Protein AF-0000000072496454 (afdb_homodimer)

Sequence (310 aa):
MSNRCLNRFVISNLFLMLYRSGGICQLKSSKMSMDSLSLDYRIGYVTVSDTNAAKDLARKIVKTKLAACVNIVPTVTSIYVWQNELEESDEALMIIKTHRDRIDQLIEFIKANHSYTVPEIIFTTIQNGNPDYLKWISDSVKTISNDDNDDQNKNMSNRCLNRFVISNLFLMLYRSGGICQLKSSKMSMDSLSLDYRIGYVTVSDTNAAKDLARKIVKTKLAACVNIVPTVTSIYVWQNELEESDEALMIIKTHRDRIDQLIEFIKANHSYTVPEIIFTTIQNGNPDYLKWISDSVKTISNDDNDDQNKN

Organism: Sarcoptes scabiei (NCBI:txid52283)

Structure (mmCIF, N/CA/C/O backbone):
data_AF-0000000072496454-model_v1
#
loop_
_entity.id
_entity.type
_entity.pdbx_description
1 polymer 'Protein CutA -like protein'
#
loop_
_atom_site.group_PDB
_atom_site.id
_atom_site.type_symbol
_atom_site.label_atom_id
_atom_site.label_alt_id
_atom_site.label_comp_id
_atom_site.label_asym_id
_atom_site.label_entity_id
_atom_site.label_seq_id
_atom_site.pdbx_PDB_ins_code
_atom_site.Cartn_x
_atom_site.Cartn_y
_atom_site.Cartn_z
_atom_site.occupancy
_atom_site.B_iso_or_equiv
_atom_site.auth_seq_id
_atom_site.auth_comp_id
_atom_site.auth_asym_id
_atom_site.auth_atom_id
_atom_site.pdbx_PDB_model_num
ATOM 1 N N . MET A 1 1 ? -30 -10.656 94.625 1 23.44 1 MET A N 1
ATOM 2 C CA . MET A 1 1 ? -30.984 -11.016 93.562 1 23.44 1 MET A CA 1
ATOM 3 C C . MET A 1 1 ? -30.703 -10.273 92.25 1 23.44 1 MET A C 1
ATOM 5 O O . MET A 1 1 ? -29.984 -9.266 92.25 1 23.44 1 MET A O 1
ATOM 9 N N . SER A 1 2 ? -31.594 -10.617 91.25 1 21.78 2 SER A N 1
ATOM 10 C CA . SER A 1 2 ? -31.797 -10.812 89.875 1 21.78 2 SER A CA 1
ATOM 11 C C . SER A 1 2 ? -31.781 -9.484 89.125 1 21.78 2 SER A C 1
ATOM 13 O O . SER A 1 2 ? -31.906 -8.414 89.688 1 21.78 2 SER A O 1
ATOM 15 N N . ASN A 1 3 ? -32.094 -9.57 87.812 1 22.39 3 ASN A N 1
ATOM 16 C CA . ASN A 1 3 ? -31.891 -9.5 86.312 1 22.39 3 ASN A CA 1
ATOM 17 C C . ASN A 1 3 ? -32.75 -8.414 85.688 1 22.39 3 ASN A C 1
ATOM 19 O O . ASN A 1 3 ? -33.031 -8.461 84.5 1 22.39 3 ASN A O 1
ATOM 23 N N . ARG A 1 4 ? -33.656 -7.707 86.438 1 20.31 4 ARG A N 1
ATOM 24 C CA . ARG A 1 4 ? -34.781 -7.355 85.562 1 20.31 4 ARG A CA 1
ATOM 25 C C . ARG A 1 4 ? -34.312 -6.605 84.375 1 20.31 4 ARG A C 1
ATOM 27 O O . ARG A 1 4 ? -34.656 -6.965 83.25 1 20.31 4 ARG A O 1
ATOM 34 N N . CYS A 1 5 ? -34.5 -5.277 84.312 1 21.94 5 CYS A N 1
ATOM 35 C CA . CYS A 1 5 ? -35.438 -4.648 83.375 1 21.94 5 CYS A CA 1
ATOM 36 C C . CYS A 1 5 ? -34.781 -4.379 82.062 1 21.94 5 CYS A C 1
ATOM 38 O O . CYS A 1 5 ? -33.562 -4.387 81.938 1 21.94 5 CYS A O 1
ATOM 40 N N . LEU A 1 6 ? -35.344 -3.283 81.125 1 25.86 6 LEU A N 1
ATOM 41 C CA . LEU A 1 6 ? -36 -2.863 79.938 1 25.86 6 LEU A CA 1
ATOM 42 C C . LEU A 1 6 ? -35 -2.412 78.875 1 25.86 6 LEU A C 1
ATOM 44 O O . LEU A 1 6 ? -34.062 -1.66 79.188 1 25.86 6 LEU A O 1
ATOM 48 N N . ASN A 1 7 ? -34.938 -3.186 77.75 1 22.3 7 ASN A N 1
ATOM 49 C CA . ASN A 1 7 ? -34.406 -3.438 76.438 1 22.3 7 ASN A CA 1
ATOM 50 C C . ASN A 1 7 ? -34.562 -2.227 75.5 1 22.3 7 ASN A C 1
ATOM 52 O O . ASN A 1 7 ? -35.656 -1.989 75 1 22.3 7 ASN A O 1
ATOM 56 N N . ARG A 1 8 ? -34.219 -0.955 76 1 25.75 8 ARG A N 1
ATOM 57 C CA . ARG A 1 8 ? -34.375 0.245 75.188 1 25.75 8 ARG A CA 1
ATOM 58 C C . ARG A 1 8 ? -33.719 0.078 73.812 1 25.75 8 ARG A C 1
ATOM 60 O O . ARG A 1 8 ? -32.5 0.198 73.688 1 25.75 8 ARG A O 1
ATOM 67 N N . PHE A 1 9 ? -34.125 -1.09 72.938 1 25.78 9 PHE A N 1
ATOM 68 C CA . PHE A 1 9 ? -33.438 -1.496 71.75 1 25.78 9 PHE A CA 1
ATOM 69 C C . PHE A 1 9 ? -33.625 -0.451 70.688 1 25.78 9 PHE A C 1
ATOM 71 O O . PHE A 1 9 ? -33.062 -0.6 69.562 1 25.78 9 PHE A O 1
ATOM 78 N N . VAL A 1 10 ? -34.531 0.571 70.75 1 25.88 10 VAL A N 1
ATOM 79 C CA . VAL A 1 10 ? -35.219 0.721 69.5 1 25.88 10 VAL A CA 1
ATOM 80 C C . VAL A 1 10 ? -34.219 1.12 68.375 1 25.88 10 VAL A C 1
ATOM 82 O O . VAL A 1 10 ? -34.156 0.482 67.375 1 25.88 10 VAL A O 1
ATOM 85 N N . ILE A 1 11 ? -34.125 2.447 68 1 28.62 11 ILE A N 1
ATOM 86 C CA . ILE A 1 11 ? -34.531 3.043 66.688 1 28.62 11 ILE A CA 1
ATOM 87 C C . ILE A 1 11 ? -33.312 3.211 65.812 1 28.62 11 ILE A C 1
ATOM 89 O O . ILE A 1 11 ? -32.438 4.027 66.125 1 28.62 11 ILE A O 1
ATOM 93 N N . SER A 1 12 ? -32.5 2.029 65.562 1 24.42 12 SER A N 1
ATOM 94 C CA . SER A 1 12 ? -31.25 2.104 64.812 1 24.42 12 SER A CA 1
ATOM 95 C C . SER A 1 12 ? -31.375 2.896 63.562 1 24.42 12 SER A C 1
ATOM 97 O O . SER A 1 12 ? -32.5 3.209 63.125 1 24.42 12 SER A O 1
ATOM 99 N N . ASN A 1 13 ? -30.812 2.393 62.469 1 27.45 13 ASN A N 1
ATOM 100 C CA . ASN A 1 13 ? -29.75 2.691 61.5 1 27.45 13 ASN A CA 1
ATOM 101 C C . ASN A 1 13 ? -30.312 3.143 60.156 1 27.45 13 ASN A C 1
ATOM 103 O O . ASN A 1 13 ? -29.797 2.76 59.125 1 27.45 13 ASN A O 1
ATOM 107 N N . LEU A 1 14 ? -31.703 3.434 60.031 1 31.08 14 LEU A N 1
ATOM 108 C CA . LEU A 1 14 ? -32.094 3.256 58.625 1 31.08 14 LEU A CA 1
ATOM 109 C C . LEU A 1 14 ? -31.406 4.289 57.719 1 31.08 14 LEU A C 1
ATOM 111 O O . LEU A 1 14 ? -31.062 3.998 56.594 1 31.08 14 LEU A O 1
ATOM 115 N N . PHE A 1 15 ? -31.172 5.48 58.312 1 25.06 15 PHE A N 1
ATOM 116 C CA . PHE A 1 15 ? -31.406 6.52 57.312 1 25.06 15 PHE A CA 1
ATOM 117 C C . PHE A 1 15 ? -30.422 6.418 56.188 1 25.06 15 PHE A C 1
ATOM 119 O O . PHE A 1 15 ? -30.781 6.574 55 1 25.06 15 PHE A O 1
ATOM 126 N N . LEU A 1 16 ? -29.141 6.395 56.469 1 27.5 16 LEU A N 1
ATOM 127 C CA . LEU A 1 16 ? -28.391 7.379 55.688 1 27.5 16 LEU A CA 1
ATOM 128 C C . LEU A 1 16 ? -28.109 6.875 54.281 1 27.5 16 LEU A C 1
ATOM 1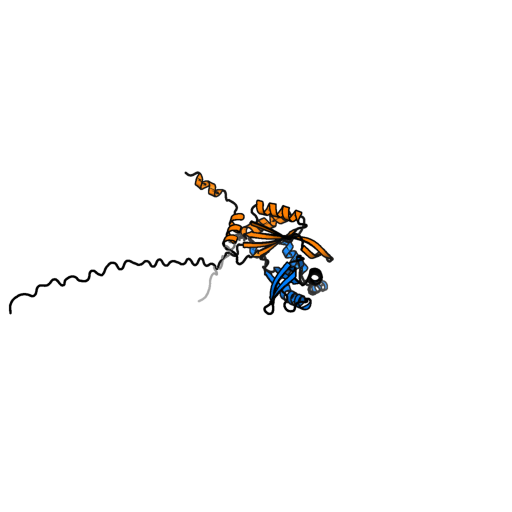30 O O . LEU A 1 16 ? -27.281 7.434 53.562 1 27.5 16 LEU A O 1
ATOM 134 N N . MET A 1 17 ? -28.734 5.727 53.875 1 24.8 17 MET A N 1
ATOM 135 C CA . MET A 1 17 ? -27.938 5.168 52.781 1 24.8 17 MET A CA 1
ATOM 136 C C . MET A 1 17 ? -28.062 6.02 51.5 1 24.8 17 MET A C 1
ATOM 138 O O . MET A 1 17 ? -27.453 5.703 50.5 1 24.8 17 MET A O 1
ATOM 142 N N . LEU A 1 18 ? -29.141 6.781 51.438 1 30.11 18 LEU A N 1
ATOM 143 C CA . LEU A 1 18 ? -29.422 6.938 50 1 30.11 18 LEU A CA 1
ATOM 144 C C . LEU A 1 18 ? -28.359 7.789 49.312 1 30.11 18 LEU A C 1
ATOM 146 O O . LEU A 1 18 ? -28.641 8.453 48.312 1 30.11 18 LEU A O 1
ATOM 150 N N . TYR A 1 19 ? -27.281 8.125 49.938 1 27.22 19 TYR A N 1
ATOM 151 C CA . TYR A 1 19 ? -26.562 9.094 49.125 1 27.22 19 TYR A CA 1
ATOM 152 C C . TYR A 1 19 ? -26.453 8.602 47.688 1 27.22 19 TYR A C 1
ATOM 154 O O . TYR A 1 19 ? -25.953 7.504 47.438 1 27.22 19 TYR A O 1
ATOM 162 N N . ARG A 1 20 ? -27.5 9 46.812 1 29.44 20 ARG A N 1
ATOM 163 C CA . ARG A 1 20 ? -27.578 9.047 45.344 1 29.44 20 ARG A CA 1
ATOM 164 C C . ARG A 1 20 ? -26.234 9.398 44.75 1 29.44 20 ARG A C 1
ATOM 166 O O . ARG A 1 20 ? -25.719 10.508 44.938 1 29.44 20 ARG A O 1
ATOM 173 N N . SER A 1 21 ? -25.25 8.453 44.844 1 32.06 21 SER A N 1
ATOM 174 C CA . SER A 1 21 ? -24.047 8.445 44 1 32.06 21 SER A CA 1
ATOM 175 C C . SER A 1 21 ? -24.328 8.953 42.594 1 32.06 21 SER A C 1
ATOM 177 O O . SER A 1 21 ? -25.125 8.352 41.875 1 32.06 21 SER A O 1
ATOM 179 N N . GLY A 1 22 ? -24.734 10.297 42.5 1 33.19 22 GLY A N 1
ATOM 180 C CA . GLY A 1 22 ? -24.688 10.883 41.156 1 33.19 22 GLY A CA 1
ATOM 181 C C . GLY A 1 22 ? -23.531 10.375 40.344 1 33.19 22 GLY A C 1
ATOM 182 O O . GLY A 1 22 ? -22.359 10.602 40.656 1 33.19 22 GLY A O 1
ATOM 183 N N . GLY A 1 23 ? -23.578 9.102 39.969 1 32.03 23 GLY A N 1
ATOM 184 C CA . GLY A 1 23 ? -22.688 8.594 38.938 1 32.03 23 GLY A CA 1
ATOM 185 C C . GLY A 1 23 ? -22.438 9.586 37.844 1 32.03 23 GLY A C 1
ATOM 186 O O . GLY A 1 23 ? -23.359 9.953 37.094 1 32.03 23 GLY A O 1
ATOM 187 N N . ILE A 1 24 ? -21.766 10.727 38.188 1 33.47 24 ILE A N 1
ATOM 18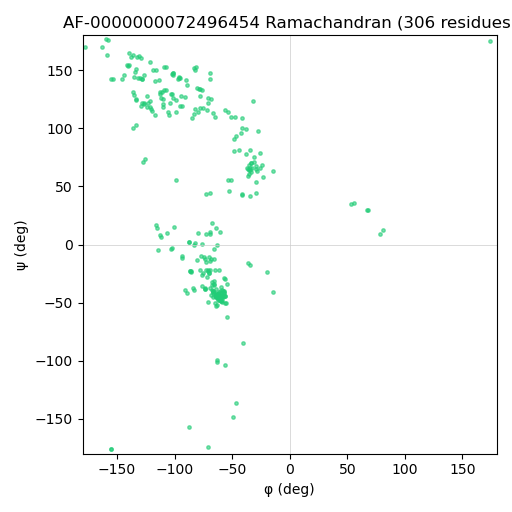8 C CA . ILE A 1 24 ? -21.219 11.414 37.031 1 33.47 24 ILE A CA 1
ATOM 189 C C . ILE A 1 24 ? -20.781 10.383 35.969 1 33.47 24 ILE A C 1
ATOM 191 O O . ILE A 1 24 ? -19.922 9.539 36.25 1 33.47 24 ILE A O 1
ATOM 195 N N . CYS A 1 25 ? -21.781 9.945 35.219 1 30.41 25 CYS A N 1
ATOM 196 C CA . CYS A 1 25 ? -21.406 9.305 33.969 1 30.41 25 CYS A CA 1
ATOM 197 C C . CYS A 1 25 ? -20.203 10 33.344 1 30.41 25 CYS A C 1
ATOM 199 O O . CYS A 1 25 ? -20.281 11.172 32.938 1 30.41 25 CYS A O 1
ATOM 201 N N . GLN A 1 26 ? -19.047 9.945 33.969 1 31.75 26 GLN A N 1
ATOM 202 C CA . GLN A 1 26 ? -17.891 10.258 33.125 1 31.75 26 GLN A CA 1
ATOM 203 C C . GLN A 1 26 ? -18.125 9.844 31.688 1 31.75 26 GLN A C 1
ATOM 205 O O . GLN A 1 26 ? -18.25 8.648 31.391 1 31.75 26 GLN A O 1
ATOM 210 N N . LEU A 1 27 ? -18.969 10.547 31.062 1 31.94 27 LEU A N 1
ATOM 211 C CA . LEU A 1 27 ? -18.812 10.414 29.609 1 31.94 27 LEU A CA 1
ATOM 212 C C . LEU A 1 27 ? -17.344 10.273 29.234 1 31.94 27 LEU A C 1
ATOM 214 O O . LEU A 1 27 ? -16.562 11.219 29.391 1 31.94 27 LEU A O 1
ATOM 218 N N . LYS A 1 28 ? -16.75 9.188 29.688 1 34.09 28 LYS A N 1
ATOM 219 C CA . LYS A 1 28 ? -15.523 8.875 28.969 1 34.09 28 LYS A CA 1
ATOM 220 C C . LYS A 1 28 ? -15.672 9.18 27.484 1 34.09 28 LYS A C 1
ATOM 222 O O . LYS A 1 28 ? -16.578 8.656 26.828 1 34.09 28 LYS A O 1
ATOM 227 N N . SER A 1 29 ? -15.586 10.406 27.156 1 32.03 29 SER A N 1
ATOM 228 C CA . SER A 1 29 ? -15.242 10.562 25.75 1 32.03 29 SER A CA 1
ATOM 229 C C . SER A 1 29 ? -14.344 9.43 25.266 1 32.03 29 SER A C 1
ATOM 231 O O . SER A 1 29 ? -13.203 9.297 25.734 1 32.03 29 SER A O 1
ATOM 233 N N . SER A 1 30 ? -14.844 8.281 25.234 1 32.41 30 SER A N 1
ATOM 234 C CA . SER A 1 30 ? -14.156 7.258 24.453 1 32.41 30 SER A CA 1
ATOM 235 C C . SER A 1 30 ? -13.5 7.855 23.219 1 32.41 30 SER A C 1
ATOM 237 O O . SER A 1 30 ? -14.172 8.094 22.219 1 32.41 30 SER A O 1
ATOM 239 N N . LYS A 1 31 ? -12.867 9.031 23.359 1 34.75 31 LYS A N 1
ATOM 240 C CA . LYS A 1 31 ? -11.938 9.203 22.25 1 34.75 31 LYS A CA 1
ATOM 241 C C . LYS A 1 31 ? -11.43 7.852 21.75 1 34.75 31 LYS A C 1
ATOM 243 O O . LYS A 1 31 ? -10.602 7.219 22.406 1 34.75 31 LYS A O 1
ATOM 248 N N . MET A 1 32 ? -12.297 6.938 21.406 1 34.75 32 MET A N 1
ATOM 249 C CA . MET A 1 32 ? -11.734 5.875 20.578 1 34.75 32 MET A CA 1
ATOM 250 C C . MET A 1 32 ? -10.508 6.371 19.812 1 34.75 32 MET A C 1
ATOM 252 O O . MET A 1 32 ? -10.625 7.215 18.938 1 34.75 32 MET A O 1
ATOM 256 N N . SER A 1 33 ? -9.539 6.672 20.531 1 37.19 33 SER A N 1
ATOM 257 C CA . SER A 1 33 ? -8.273 7.004 19.875 1 37.19 33 SER A CA 1
ATOM 258 C C . SER A 1 33 ? -8.164 6.352 18.516 1 37.19 33 SER A C 1
ATOM 260 O O . SER A 1 33 ? -8.32 5.137 18.375 1 37.19 33 SER A O 1
ATOM 262 N N . MET A 1 34 ? -8.773 6.84 17.5 1 40.09 34 MET A N 1
ATOM 263 C CA . MET A 1 34 ? -8.539 6.449 16.109 1 40.09 34 MET A CA 1
ATOM 264 C C . MET A 1 34 ? -7.188 5.766 15.945 1 40.09 34 MET A C 1
ATOM 266 O O . MET A 1 34 ? -6.871 5.246 14.875 1 40.09 34 MET A O 1
ATOM 270 N N . ASP A 1 35 ? -6.324 6.066 16.875 1 43.06 35 ASP A N 1
ATOM 271 C CA . ASP A 1 35 ? -5 5.461 16.781 1 43.06 35 ASP A CA 1
ATOM 272 C C . ASP A 1 35 ? -5.074 3.951 17.016 1 43.06 35 ASP A C 1
ATOM 274 O O . ASP A 1 35 ? -4.094 3.236 16.781 1 43.06 35 ASP A O 1
ATOM 278 N N . SER A 1 36 ? -5.973 3.533 18.016 1 44.88 36 SER A N 1
ATOM 279 C CA . SER A 1 36 ? -5.809 2.125 18.359 1 44.88 36 SER A CA 1
ATOM 280 C C . SER A 1 36 ? -6.18 1.222 17.188 1 44.88 36 SER A C 1
ATOM 282 O O . SER A 1 36 ? -6.652 0.101 17.391 1 44.88 36 SER A O 1
ATOM 284 N N . LEU A 1 37 ? -6.664 1.779 16.094 1 50.56 37 LEU A N 1
ATOM 285 C CA . LEU A 1 37 ? -6.961 0.778 15.078 1 50.56 37 LEU A CA 1
ATOM 286 C C . LEU A 1 37 ? -5.859 -0.276 15.016 1 50.56 37 LEU A C 1
ATOM 288 O O . LEU A 1 37 ? -4.676 0.054 15.078 1 50.56 37 LEU A O 1
ATOM 292 N N . SER A 1 38 ? -6.191 -1.452 15.469 1 60.81 38 SER A N 1
ATOM 293 C CA . SER A 1 38 ? -5.363 -2.646 15.578 1 60.81 38 SER A CA 1
ATOM 294 C C . SER A 1 38 ? -4.426 -2.787 14.383 1 60.81 38 SER A C 1
ATOM 296 O O . SER A 1 38 ? -4.781 -2.412 13.266 1 60.81 38 SER A O 1
ATOM 298 N N . LEU A 1 39 ? -3.186 -2.396 14.555 1 81.38 39 LEU A N 1
ATOM 299 C CA . LEU A 1 39 ? -2.041 -2.611 13.68 1 81.38 39 LEU A CA 1
ATOM 300 C C . LEU A 1 39 ? -2.049 -4.027 13.109 1 81.38 39 LEU A C 1
ATOM 302 O O . LEU A 1 39 ? -1.017 -4.703 13.102 1 81.38 39 LEU A O 1
ATOM 306 N N . ASP A 1 40 ? -3.291 -4.477 12.672 1 93.62 40 ASP A N 1
ATOM 307 C CA . ASP A 1 40 ? -3.43 -5.875 12.281 1 93.62 40 ASP A CA 1
ATOM 308 C C . ASP A 1 40 ? -3.213 -6.051 10.781 1 93.62 40 ASP A C 1
ATOM 310 O O . ASP A 1 40 ? -3.098 -7.176 10.289 1 93.62 40 ASP A O 1
ATOM 314 N N . TYR A 1 41 ? -3.143 -4.949 10.117 1 97.44 41 TYR A N 1
ATOM 315 C CA . TYR A 1 41 ? -3.115 -5.047 8.664 1 97.44 41 TYR A CA 1
ATOM 316 C C . TYR A 1 41 ? -1.702 -4.848 8.133 1 97.44 41 TYR A C 1
ATOM 318 O O . TYR A 1 41 ? -0.891 -4.156 8.75 1 97.44 41 TYR A O 1
ATOM 326 N N . ARG A 1 42 ? -1.434 -5.582 7.004 1 98.12 42 ARG A N 1
ATOM 327 C CA . ARG A 1 42 ? -0.102 -5.566 6.41 1 98.12 42 ARG A CA 1
ATOM 328 C C . ARG A 1 42 ? -0.171 -5.246 4.922 1 98.12 42 ARG A C 1
ATOM 330 O O . ARG A 1 42 ? -1.118 -5.641 4.238 1 98.12 42 ARG A O 1
ATOM 337 N N . ILE A 1 43 ? 0.788 -4.516 4.527 1 98.69 43 ILE A N 1
ATOM 338 C CA . ILE A 1 43 ? 1.07 -4.32 3.107 1 98.69 43 ILE A CA 1
ATOM 339 C C . ILE A 1 43 ? 2.387 -5.004 2.746 1 98.69 43 ILE A C 1
ATOM 341 O O . ILE A 1 43 ? 3.379 -4.871 3.465 1 98.69 43 ILE A O 1
ATOM 345 N N . GLY A 1 44 ? 2.357 -5.812 1.624 1 98.81 44 GLY A N 1
ATOM 346 C CA . GLY A 1 44 ? 3.52 -6.594 1.228 1 98.81 44 GLY A CA 1
ATOM 347 C C . GLY A 1 44 ? 4.047 -6.223 -0.145 1 98.81 44 GLY A C 1
ATOM 348 O O . GLY A 1 44 ? 3.287 -5.781 -1.01 1 98.81 44 GLY A O 1
ATOM 349 N N . TYR A 1 45 ? 5.32 -6.387 -0.333 1 98.75 45 TYR A N 1
ATOM 350 C CA . TYR A 1 45 ? 6.02 -6.195 -1.599 1 98.75 45 TYR A CA 1
ATOM 351 C C . TYR A 1 45 ? 6.734 -7.469 -2.025 1 98.75 45 TYR A C 1
ATOM 353 O O . TYR A 1 45 ? 7.594 -7.977 -1.302 1 98.75 45 TYR A O 1
ATOM 361 N N . VAL A 1 46 ? 6.316 -7.969 -3.16 1 98.75 46 VAL A N 1
ATOM 362 C CA . VAL A 1 46 ? 6.832 -9.211 -3.717 1 98.75 46 VAL A CA 1
ATOM 363 C C . VAL A 1 46 ? 7.152 -9.023 -5.199 1 98.75 46 VAL A C 1
ATOM 365 O O . VAL A 1 46 ? 6.301 -8.578 -5.969 1 98.75 46 VAL A O 1
ATOM 368 N N . THR A 1 47 ? 8.352 -9.32 -5.613 1 98.44 47 THR A N 1
ATOM 369 C CA . THR A 1 47 ? 8.672 -9.273 -7.035 1 98.44 47 THR A CA 1
ATOM 370 C C . THR A 1 47 ? 8.57 -10.664 -7.66 1 98.44 47 THR A C 1
ATOM 372 O O . THR A 1 47 ? 8.859 -11.664 -7.004 1 98.44 47 THR A O 1
ATOM 375 N N . VAL A 1 48 ? 8.094 -10.672 -8.836 1 98.31 48 VAL A N 1
ATOM 376 C CA . VAL A 1 48 ? 7.93 -11.898 -9.625 1 98.31 48 VAL A CA 1
ATOM 377 C C . VAL A 1 48 ? 8.523 -11.695 -11.016 1 98.31 48 VAL A C 1
ATOM 379 O O . VAL A 1 48 ? 8.766 -10.562 -11.438 1 98.31 48 VAL A O 1
ATOM 382 N N . SER A 1 49 ? 8.789 -12.734 -11.727 1 97.69 49 SER A N 1
ATOM 383 C CA . SER A 1 49 ? 9.578 -12.711 -12.953 1 97.69 49 SER A CA 1
ATOM 384 C C . SER A 1 49 ? 8.93 -11.836 -14.016 1 97.69 49 SER A C 1
ATOM 386 O O . SER A 1 49 ? 9.625 -11.219 -14.828 1 97.69 49 SER A O 1
ATOM 388 N N . ASP A 1 50 ? 7.637 -11.906 -14.109 1 97.81 50 ASP A N 1
ATOM 389 C CA . ASP A 1 50 ? 6.918 -11.109 -15.094 1 97.81 50 ASP A CA 1
ATOM 390 C C . ASP A 1 50 ? 5.445 -10.953 -14.711 1 97.81 50 ASP A C 1
ATOM 392 O O . ASP A 1 50 ? 4.984 -11.562 -13.75 1 97.81 50 ASP A O 1
ATOM 396 N N . THR A 1 51 ? 4.816 -10.195 -15.531 1 98 51 THR A N 1
ATOM 397 C CA . THR A 1 51 ? 3.441 -9.828 -15.219 1 98 51 THR A CA 1
ATOM 398 C C . THR A 1 51 ? 2.531 -11.047 -15.266 1 98 51 THR A C 1
ATOM 400 O O . THR A 1 51 ? 1.61 -11.172 -14.453 1 98 51 THR A O 1
ATOM 403 N N . ASN A 1 52 ? 2.672 -11.93 -16.219 1 98.25 52 ASN A N 1
ATOM 404 C CA . ASN A 1 52 ? 1.844 -13.133 -16.312 1 98.25 52 ASN A CA 1
ATOM 405 C C . ASN A 1 52 ? 2 -14.008 -15.062 1 98.25 52 ASN A C 1
ATOM 407 O O . ASN A 1 52 ? 1.009 -14.461 -14.492 1 98.25 52 ASN A O 1
ATOM 411 N N . ALA A 1 53 ? 3.229 -14.234 -14.703 1 98.44 53 ALA A N 1
ATOM 412 C CA . ALA A 1 53 ? 3.492 -14.992 -13.484 1 98.44 53 ALA A CA 1
ATOM 413 C C . ALA A 1 53 ? 2.881 -14.305 -12.266 1 98.44 53 ALA A C 1
ATOM 415 O O . ALA A 1 53 ? 2.344 -14.977 -11.375 1 98.44 53 ALA A O 1
ATOM 416 N N . ALA A 1 54 ? 2.998 -13.016 -12.211 1 98.69 54 ALA A N 1
ATOM 417 C CA . ALA A 1 54 ? 2.438 -12.242 -11.109 1 98.69 54 ALA A CA 1
ATOM 418 C C . ALA A 1 54 ? 0.921 -12.406 -11.031 1 98.69 54 ALA A C 1
ATOM 420 O O . ALA A 1 54 ? 0.362 -12.594 -9.953 1 98.69 54 ALA A O 1
ATOM 421 N N . LYS A 1 55 ? 0.267 -12.289 -12.156 1 98.62 55 LYS A N 1
ATOM 422 C CA . LYS A 1 55 ? -1.184 -12.453 -12.195 1 98.62 55 LYS A CA 1
ATOM 423 C C . LYS A 1 55 ? -1.596 -13.844 -11.719 1 98.62 55 LYS A C 1
ATOM 425 O O . LYS A 1 55 ? -2.533 -13.984 -10.93 1 98.62 55 LYS A O 1
ATOM 430 N N . ASP A 1 56 ? -0.908 -14.82 -12.203 1 98.69 56 ASP A N 1
ATOM 431 C CA . ASP A 1 56 ? -1.205 -16.188 -11.805 1 98.69 56 ASP A CA 1
ATOM 432 C C . ASP A 1 56 ? -1.071 -16.359 -10.289 1 98.69 56 ASP A C 1
ATOM 434 O O . ASP A 1 56 ? -1.956 -16.922 -9.648 1 98.69 56 ASP A O 1
ATOM 438 N N . LEU A 1 57 ? 0.001 -15.922 -9.781 1 98.75 57 LEU A N 1
ATOM 439 C CA . LEU A 1 57 ? 0.241 -16.031 -8.344 1 98.75 57 LEU A CA 1
ATOM 440 C C . LEU A 1 57 ? -0.792 -15.227 -7.559 1 98.75 57 LEU A C 1
ATOM 442 O O . LEU A 1 57 ? -1.305 -15.695 -6.539 1 98.75 57 LEU A O 1
ATOM 446 N N . ALA A 1 58 ? -1.084 -14.023 -8.039 1 98.81 58 ALA A N 1
ATOM 447 C CA . ALA A 1 58 ? -2.062 -13.164 -7.375 1 98.81 58 ALA A CA 1
ATOM 448 C C . ALA A 1 58 ? -3.43 -13.836 -7.312 1 98.81 58 ALA A C 1
ATOM 450 O O . ALA A 1 58 ? -4.094 -13.812 -6.273 1 98.81 58 ALA A O 1
ATOM 451 N N . ARG A 1 59 ? -3.857 -14.43 -8.367 1 98.62 59 ARG A N 1
ATOM 452 C CA . ARG A 1 59 ? -5.141 -15.125 -8.406 1 98.62 59 ARG A CA 1
ATOM 453 C C . ARG A 1 59 ? -5.188 -16.25 -7.371 1 98.62 59 ARG A C 1
ATOM 455 O O . ARG A 1 59 ? -6.18 -16.391 -6.656 1 98.62 59 ARG A O 1
ATOM 462 N N . LYS A 1 60 ? -4.133 -16.969 -7.309 1 98.31 60 LYS A N 1
ATOM 463 C CA . LYS A 1 60 ? -4.074 -18.078 -6.355 1 98.31 60 LYS A CA 1
ATOM 464 C C . LYS A 1 60 ? -4.156 -17.578 -4.918 1 98.31 60 LYS A C 1
ATOM 466 O O . LYS A 1 60 ? -4.902 -18.125 -4.105 1 98.31 60 LYS A O 1
ATOM 471 N N . ILE A 1 61 ? -3.439 -16.516 -4.629 1 98.31 61 ILE A N 1
ATOM 472 C CA . ILE A 1 61 ? -3.34 -15.953 -3.287 1 98.31 61 ILE A CA 1
ATOM 473 C C . ILE A 1 61 ? -4.711 -15.445 -2.84 1 98.31 61 ILE A C 1
ATOM 475 O O . ILE A 1 61 ? -5.133 -15.695 -1.71 1 98.31 61 ILE A O 1
ATOM 479 N N . VAL A 1 62 ? -5.383 -14.75 -3.693 1 98.31 62 VAL A N 1
ATOM 480 C CA . VAL A 1 62 ? -6.66 -14.133 -3.348 1 98.31 62 VAL A CA 1
ATOM 481 C C . VAL A 1 62 ? -7.746 -15.211 -3.268 1 98.31 62 VAL A C 1
ATOM 483 O O . VAL A 1 62 ? -8.602 -15.172 -2.383 1 98.31 62 VAL A O 1
ATOM 486 N N . LYS A 1 63 ? -7.684 -16.172 -4.133 1 97 63 LYS A N 1
ATOM 487 C CA . LYS A 1 63 ? -8.672 -17.25 -4.145 1 97 63 LYS A CA 1
ATOM 488 C C . LYS A 1 63 ? -8.578 -18.109 -2.883 1 97 63 LYS A C 1
ATOM 490 O O . LYS A 1 63 ? -9.586 -18.609 -2.385 1 97 63 LYS A O 1
ATOM 495 N N . THR A 1 64 ? -7.375 -18.266 -2.385 1 96.69 64 THR A N 1
ATOM 496 C CA . THR A 1 64 ? -7.172 -19.078 -1.19 1 96.69 64 THR A CA 1
ATOM 497 C C . THR A 1 64 ? -7.34 -18.234 0.072 1 96.69 64 THR A C 1
ATOM 499 O O . THR A 1 64 ? -7.059 -18.703 1.177 1 96.69 64 THR A O 1
ATOM 502 N N . LYS A 1 65 ? -7.664 -16.969 -0.06 1 97.19 65 LYS A N 1
ATOM 503 C CA . LYS A 1 65 ? -8 -16.047 1.022 1 97.19 65 LYS A CA 1
ATOM 504 C C . LYS A 1 65 ? -6.781 -15.766 1.898 1 97.19 65 LYS A C 1
ATOM 506 O O . LYS A 1 65 ? -6.91 -15.617 3.115 1 97.19 65 LYS A O 1
ATOM 511 N N . LEU A 1 66 ? -5.652 -15.828 1.296 1 98.31 66 LEU A N 1
ATOM 512 C CA . LEU A 1 66 ? -4.434 -15.477 2.014 1 98.31 66 LEU A CA 1
ATOM 513 C C . LEU A 1 66 ? -4.18 -13.977 1.962 1 98.31 66 LEU A C 1
ATOM 515 O O . LEU A 1 66 ? -3.461 -13.43 2.803 1 98.31 66 LEU A O 1
ATOM 519 N N . ALA A 1 67 ? -4.727 -13.32 0.952 1 98.75 67 ALA A N 1
ATOM 520 C CA . ALA A 1 67 ? -4.707 -11.867 0.817 1 98.75 67 ALA A CA 1
ATOM 521 C C . ALA A 1 67 ? -6.039 -11.352 0.284 1 98.75 67 ALA A C 1
ATOM 523 O O . ALA A 1 67 ? -6.766 -12.07 -0.4 1 98.75 67 ALA A O 1
ATOM 524 N N . ALA A 1 68 ? -6.332 -10.109 0.625 1 98.5 68 ALA A N 1
ATOM 525 C CA . ALA A 1 68 ? -7.586 -9.492 0.193 1 98.5 68 ALA A CA 1
ATOM 526 C C . ALA A 1 68 ? -7.465 -8.93 -1.219 1 98.5 68 ALA A C 1
ATOM 528 O O . ALA A 1 68 ? -8.422 -8.977 -1.999 1 98.5 68 ALA A O 1
ATOM 529 N N . CYS A 1 69 ? -6.371 -8.375 -1.473 1 98.5 69 CYS A N 1
ATOM 530 C CA . CYS A 1 69 ? -6.148 -7.672 -2.73 1 98.5 69 CYS A CA 1
ATOM 531 C C . CYS A 1 69 ? -4.668 -7.652 -3.094 1 98.5 69 CYS A C 1
ATOM 533 O O . CYS A 1 69 ? -3.814 -7.504 -2.219 1 98.5 69 CYS A O 1
ATOM 535 N N . VAL A 1 70 ? -4.383 -7.777 -4.371 1 98.88 70 VAL A N 1
ATOM 536 C CA . VAL A 1 70 ? -3.033 -7.609 -4.898 1 98.88 70 VAL A CA 1
ATOM 537 C C . VAL A 1 70 ? -3.047 -6.582 -6.031 1 98.88 70 VAL A C 1
ATOM 539 O O . VAL A 1 70 ? -3.803 -6.727 -6.996 1 98.88 70 VAL A O 1
ATOM 542 N N . ASN A 1 71 ? -2.281 -5.477 -5.887 1 98.81 71 ASN A N 1
ATOM 543 C CA . ASN A 1 71 ? -1.937 -4.609 -7.008 1 98.81 71 ASN A CA 1
ATOM 544 C C . ASN A 1 71 ? -0.646 -5.055 -7.688 1 98.81 71 ASN A C 1
ATOM 546 O O . ASN A 1 71 ? 0.324 -5.41 -7.012 1 98.81 71 ASN A O 1
ATOM 550 N N . ILE A 1 72 ? -0.636 -5.051 -9.031 1 98.81 72 ILE A N 1
ATOM 551 C CA . ILE A 1 72 ? 0.559 -5.453 -9.766 1 98.81 72 ILE A CA 1
ATOM 552 C C . ILE A 1 72 ? 1.087 -4.273 -10.578 1 98.81 72 ILE A C 1
ATOM 554 O O . ILE A 1 72 ? 0.401 -3.77 -11.477 1 98.81 72 ILE A O 1
ATOM 558 N N . VAL A 1 73 ? 2.221 -3.752 -10.219 1 98.56 73 VAL A N 1
ATOM 559 C CA . VAL A 1 73 ? 2.996 -2.881 -11.094 1 98.56 73 VAL A CA 1
ATOM 560 C C . VAL A 1 73 ? 3.684 -3.713 -12.18 1 98.56 73 VAL A C 1
ATOM 562 O O . VAL A 1 73 ? 4.574 -4.512 -11.883 1 98.56 73 VAL A O 1
ATOM 565 N N . PRO A 1 74 ? 3.375 -3.502 -13.391 1 97.69 74 PRO A N 1
ATOM 566 C CA . PRO A 1 74 ? 3.744 -4.473 -14.43 1 97.69 74 PRO A CA 1
ATOM 567 C C . PRO A 1 74 ? 5.254 -4.57 -14.633 1 97.69 74 PRO A C 1
ATOM 569 O O . PRO A 1 74 ? 5.77 -5.652 -14.93 1 97.69 74 PRO A O 1
ATOM 572 N N . THR A 1 75 ? 5.902 -3.395 -14.602 1 96.69 75 THR A N 1
ATOM 573 C CA . THR A 1 75 ? 7.34 -3.473 -14.836 1 96.69 75 THR A CA 1
ATOM 574 C C . THR A 1 75 ? 8.102 -2.598 -13.844 1 96.69 75 THR A C 1
ATOM 576 O O . THR A 1 75 ? 7.762 -1.428 -13.656 1 96.69 75 THR A O 1
ATOM 579 N N . VAL A 1 76 ? 9.094 -3.24 -13.281 1 96.88 76 VAL A N 1
ATOM 580 C CA . VAL A 1 76 ? 10.141 -2.578 -12.508 1 96.88 76 VAL A CA 1
ATOM 581 C C . VAL A 1 76 ? 11.508 -3.133 -12.898 1 96.88 76 VAL A C 1
ATOM 583 O O . VAL A 1 76 ? 11.625 -4.301 -13.289 1 96.88 76 VAL A O 1
ATOM 586 N N . THR A 1 77 ? 12.461 -2.277 -12.898 1 97.38 77 THR A N 1
ATOM 587 C CA . THR A 1 77 ? 13.828 -2.734 -13.102 1 97.38 77 THR A CA 1
ATOM 588 C C . THR A 1 77 ? 14.523 -2.98 -11.758 1 97.38 77 THR A C 1
ATOM 590 O O . THR A 1 77 ? 14.562 -2.096 -10.906 1 97.38 77 THR A O 1
ATOM 593 N N . SER A 1 78 ? 14.945 -4.25 -11.555 1 95.38 78 SER A N 1
ATOM 594 C CA . SER A 1 78 ? 15.68 -4.629 -10.352 1 95.38 78 SER A CA 1
ATOM 595 C C . SER A 1 78 ? 17.172 -4.73 -10.633 1 95.38 78 SER A C 1
ATOM 597 O O . SER A 1 78 ? 17.594 -5.355 -11.617 1 95.38 78 SER A O 1
ATOM 599 N N . ILE A 1 79 ? 17.984 -3.992 -9.805 1 97.44 79 ILE A N 1
ATOM 600 C CA . ILE A 1 79 ? 19.438 -3.996 -9.914 1 97.44 79 ILE A CA 1
ATOM 601 C C . ILE A 1 79 ? 20.047 -4.453 -8.594 1 97.44 79 ILE A C 1
ATOM 603 O O . ILE A 1 79 ? 19.75 -3.895 -7.535 1 97.44 79 ILE A O 1
ATOM 607 N N . TYR A 1 80 ? 20.875 -5.52 -8.648 1 95.25 80 TYR A N 1
ATOM 608 C CA . TYR A 1 80 ? 21.484 -6.09 -7.457 1 95.25 80 TYR A CA 1
ATOM 609 C C . TYR A 1 80 ? 22.719 -6.902 -7.816 1 95.25 80 TYR A C 1
ATOM 611 O O . TYR A 1 80 ? 22.984 -7.16 -9 1 95.25 80 TYR A O 1
ATOM 619 N N . VAL A 1 81 ? 23.594 -7.191 -6.785 1 95.31 81 VAL A N 1
ATOM 620 C CA . VAL A 1 81 ? 24.75 -8.062 -6.969 1 95.31 81 VAL A CA 1
ATOM 621 C C . VAL A 1 81 ? 24.406 -9.484 -6.551 1 95.31 81 VAL A C 1
ATOM 623 O O . VAL A 1 81 ? 23.906 -9.711 -5.445 1 95.31 81 VAL A O 1
ATOM 626 N N . TRP A 1 82 ? 24.516 -10.367 -7.559 1 90.56 82 TRP A N 1
ATOM 627 C CA . TRP A 1 82 ? 24.281 -11.789 -7.336 1 90.56 82 TRP A CA 1
ATOM 628 C C . TRP A 1 82 ? 25.484 -12.617 -7.758 1 90.56 82 TRP A C 1
ATOM 630 O O . TRP A 1 82 ? 25.922 -12.555 -8.906 1 90.56 82 TRP A O 1
ATOM 640 N N . GLN A 1 83 ? 26.047 -13.328 -6.723 1 92.38 83 GLN A N 1
ATOM 641 C CA . GLN A 1 83 ? 27.266 -14.102 -6.957 1 92.38 83 GLN A CA 1
ATOM 642 C C . GLN A 1 83 ? 28.375 -13.227 -7.527 1 92.38 83 GLN A C 1
ATOM 644 O O . GLN A 1 83 ? 29 -13.578 -8.531 1 92.38 83 GLN A O 1
ATOM 649 N N . ASN A 1 84 ? 28.391 -12.031 -7.062 1 95 84 ASN A N 1
ATOM 650 C CA . ASN A 1 84 ? 29.438 -11.047 -7.32 1 95 84 ASN A CA 1
ATOM 651 C C . ASN A 1 84 ? 29.281 -10.414 -8.703 1 95 84 ASN A C 1
ATOM 653 O O . ASN A 1 84 ? 30.234 -9.82 -9.219 1 95 84 ASN A O 1
ATOM 657 N N . GLU A 1 85 ? 28.234 -10.664 -9.352 1 95.69 85 GLU A N 1
ATOM 658 C CA . GLU A 1 85 ? 27.953 -10.023 -10.633 1 95.69 85 GLU A CA 1
ATOM 659 C C . GLU A 1 85 ? 26.75 -9.094 -10.531 1 95.69 85 GLU A C 1
ATOM 661 O O . GLU A 1 85 ? 25.766 -9.414 -9.867 1 95.69 85 GLU A O 1
ATOM 666 N N . LEU A 1 86 ? 26.922 -7.949 -11.258 1 96.44 86 LEU A N 1
ATOM 667 C CA . LEU A 1 86 ? 25.812 -7 -11.305 1 96.44 86 LEU A CA 1
ATOM 668 C C . LEU A 1 86 ? 24.672 -7.531 -12.164 1 96.44 86 LEU A C 1
ATOM 670 O O . LEU A 1 86 ? 24.859 -7.801 -13.359 1 96.44 86 LEU A O 1
ATOM 674 N N . GLU A 1 87 ? 23.516 -7.781 -11.547 1 94.44 87 GLU A N 1
ATOM 675 C CA . GLU A 1 87 ? 22.328 -8.258 -12.242 1 94.44 87 GLU A CA 1
ATOM 676 C C . GLU A 1 87 ? 21.312 -7.129 -12.438 1 94.44 87 GLU A C 1
ATOM 678 O O . GLU A 1 87 ? 21.125 -6.301 -11.547 1 94.44 87 GLU A O 1
ATOM 683 N N . GLU A 1 88 ? 20.828 -6.969 -13.68 1 96.38 88 GLU A N 1
ATOM 684 C CA . GLU A 1 88 ? 19.734 -6.074 -14.016 1 96.38 88 GLU A CA 1
ATOM 685 C C . GLU A 1 88 ? 18.594 -6.832 -14.711 1 96.38 88 GLU A C 1
ATOM 687 O O . GLU A 1 88 ? 18.812 -7.477 -15.742 1 96.38 88 GLU A O 1
ATOM 692 N N . SER A 1 89 ? 17.391 -6.766 -14.109 1 95.88 89 SER A N 1
ATOM 693 C CA . SER A 1 89 ? 16.281 -7.531 -14.688 1 95.88 89 SER A CA 1
ATOM 694 C C . SER A 1 89 ? 14.961 -6.809 -14.516 1 95.88 89 SER A C 1
ATOM 696 O O . SER A 1 89 ? 14.75 -6.109 -13.523 1 95.88 89 SER A O 1
ATOM 698 N N . ASP A 1 90 ? 14.141 -6.938 -15.555 1 97.38 90 ASP A N 1
ATOM 699 C CA . ASP A 1 90 ? 12.758 -6.484 -15.438 1 97.38 90 ASP A CA 1
ATOM 700 C C . ASP A 1 90 ? 11.914 -7.508 -14.68 1 97.38 90 ASP A C 1
ATOM 702 O O . ASP A 1 90 ? 12.039 -8.711 -14.906 1 97.38 90 ASP A O 1
ATOM 706 N N . GLU A 1 91 ? 11.117 -7 -13.727 1 97.69 91 GLU A N 1
ATOM 707 C CA . GLU A 1 91 ? 10.211 -7.801 -12.914 1 97.69 91 GLU A CA 1
ATOM 708 C C . GLU A 1 91 ? 8.852 -7.125 -12.781 1 97.69 91 GLU A C 1
ATOM 710 O O . GLU A 1 91 ? 8.688 -5.957 -13.148 1 97.69 91 GLU A O 1
ATOM 715 N N . ALA A 1 92 ? 7.898 -7.902 -12.383 1 98.56 92 ALA A N 1
ATOM 716 C CA . ALA A 1 92 ? 6.652 -7.324 -11.883 1 98.56 92 ALA A CA 1
ATOM 717 C C . ALA A 1 92 ? 6.672 -7.203 -10.359 1 98.56 92 ALA A C 1
ATOM 719 O O . ALA A 1 92 ? 7.266 -8.039 -9.672 1 98.56 92 ALA A O 1
ATOM 720 N N . LEU A 1 93 ? 6.07 -6.102 -9.898 1 98.81 93 LEU A N 1
ATOM 721 C CA . LEU A 1 93 ? 5.992 -5.883 -8.453 1 98.81 93 LEU A CA 1
ATOM 722 C C . LEU A 1 93 ? 4.559 -6.043 -7.961 1 98.81 93 LEU A C 1
ATOM 724 O O . LEU A 1 93 ? 3.656 -5.34 -8.422 1 98.81 93 LEU A O 1
ATOM 728 N N . MET A 1 94 ? 4.383 -7.043 -7.059 1 98.88 94 MET A N 1
ATOM 729 C CA . MET A 1 94 ? 3.094 -7.234 -6.402 1 98.88 94 MET A CA 1
ATOM 730 C C . MET A 1 94 ? 3.029 -6.457 -5.094 1 98.88 94 MET A C 1
ATOM 732 O O . MET A 1 94 ? 3.939 -6.543 -4.27 1 98.88 94 MET A O 1
ATOM 736 N N . ILE A 1 95 ? 1.983 -5.625 -4.926 1 98.94 95 ILE A N 1
ATOM 737 C CA . ILE A 1 95 ? 1.646 -4.965 -3.672 1 98.94 95 ILE A CA 1
ATOM 738 C C . ILE A 1 95 ? 0.43 -5.641 -3.041 1 98.94 95 ILE A C 1
ATOM 740 O O . ILE A 1 95 ? -0.691 -5.5 -3.535 1 98.94 95 ILE A O 1
ATOM 744 N N . ILE A 1 96 ? 0.654 -6.32 -1.912 1 98.88 96 ILE A N 1
ATOM 745 C CA . ILE A 1 96 ? -0.314 -7.246 -1.332 1 98.88 96 ILE A CA 1
ATOM 746 C C . ILE A 1 96 ? -0.898 -6.645 -0.055 1 98.88 96 ILE A C 1
ATOM 748 O O . ILE A 1 96 ? -0.165 -6.102 0.775 1 98.88 96 ILE A O 1
ATOM 752 N N . LYS A 1 97 ? -2.178 -6.684 0.115 1 98.81 97 LYS A N 1
ATOM 753 C CA . LYS A 1 97 ? -2.85 -6.273 1.344 1 98.81 97 LYS A CA 1
ATOM 754 C C . LYS A 1 97 ? -3.477 -7.469 2.055 1 98.81 97 LYS A C 1
ATOM 756 O O . LYS A 1 97 ? -4.242 -8.227 1.452 1 98.81 97 LYS A O 1
ATOM 761 N N . THR A 1 98 ? -3.135 -7.625 3.301 1 98.5 98 THR A N 1
ATOM 762 C CA . THR A 1 98 ? -3.637 -8.773 4.051 1 98.5 98 THR A CA 1
ATOM 763 C C . THR A 1 98 ? -3.648 -8.484 5.547 1 98.5 98 THR A C 1
ATOM 765 O O . THR A 1 98 ? -3.574 -7.32 5.957 1 98.5 98 THR A O 1
ATOM 768 N N . HIS A 1 99 ? -4.004 -9.508 6.254 1 97.44 99 HIS A N 1
ATOM 769 C CA . HIS A 1 99 ? -4.062 -9.477 7.711 1 97.44 99 HIS A CA 1
ATOM 770 C C . HIS A 1 99 ? -2.842 -10.148 8.328 1 97.44 99 HIS A C 1
ATOM 772 O O . HIS A 1 99 ? -2.328 -11.133 7.777 1 97.44 99 HIS A O 1
ATOM 778 N N . ARG A 1 100 ? -2.441 -9.641 9.461 1 96.88 100 ARG A N 1
ATOM 779 C CA . ARG A 1 100 ? -1.233 -10.133 10.117 1 96.88 100 ARG A CA 1
ATOM 780 C C . ARG A 1 100 ? -1.31 -11.633 10.359 1 96.88 100 ARG A C 1
ATOM 782 O O . ARG A 1 100 ? -0.292 -12.328 10.312 1 96.88 100 ARG A O 1
ATOM 789 N N . ASP A 1 101 ? -2.461 -12.164 10.539 1 96.12 101 ASP A N 1
ATOM 790 C CA . ASP A 1 101 ? -2.646 -13.57 10.883 1 96.12 101 ASP A CA 1
ATOM 791 C C . ASP A 1 101 ? -2.383 -14.477 9.68 1 96.12 101 ASP A C 1
ATOM 793 O O . ASP A 1 101 ? -2.256 -15.695 9.828 1 96.12 101 ASP A O 1
ATOM 797 N N . ARG A 1 102 ? -2.285 -13.906 8.523 1 97.69 102 ARG A N 1
ATOM 798 C CA . ARG A 1 102 ? -2.121 -14.711 7.316 1 97.69 102 ARG A CA 1
ATOM 799 C C . ARG A 1 102 ? -0.671 -14.695 6.84 1 97.69 102 ARG A C 1
ATOM 801 O O . ARG A 1 102 ? -0.305 -15.438 5.926 1 97.69 102 ARG A O 1
ATOM 808 N N . ILE A 1 103 ? 0.202 -13.969 7.469 1 98 103 ILE A N 1
ATOM 809 C CA . ILE A 1 103 ? 1.515 -13.633 6.93 1 98 103 ILE A CA 1
ATOM 810 C C . ILE A 1 103 ? 2.355 -14.898 6.777 1 98 103 ILE A C 1
ATOM 812 O O . ILE A 1 103 ? 2.91 -15.156 5.707 1 98 103 ILE A O 1
ATOM 816 N N . ASP A 1 104 ? 2.455 -15.711 7.812 1 98.25 104 ASP A N 1
ATOM 817 C CA . ASP A 1 104 ? 3.312 -16.891 7.754 1 98.25 104 ASP A CA 1
ATOM 818 C C . ASP A 1 104 ? 2.854 -17.844 6.66 1 98.25 104 ASP A C 1
ATOM 820 O O . ASP A 1 104 ? 3.666 -18.328 5.867 1 98.25 104 ASP A O 1
ATOM 824 N N . GLN A 1 105 ? 1.562 -18.109 6.652 1 98.38 105 GLN A N 1
ATOM 825 C CA . GLN A 1 105 ? 1.021 -18.984 5.625 1 98.38 105 GLN A CA 1
ATOM 826 C C . GLN A 1 105 ? 1.235 -18.406 4.23 1 98.38 105 GLN A C 1
ATOM 828 O O . GLN A 1 105 ? 1.55 -19.141 3.287 1 98.38 105 GLN A O 1
ATOM 833 N N . LEU A 1 106 ? 1.052 -17.141 4.117 1 98.69 106 LEU A N 1
ATOM 834 C CA . LEU A 1 106 ? 1.22 -16.469 2.836 1 98.69 106 LEU A CA 1
ATOM 835 C C . LEU A 1 106 ? 2.662 -16.562 2.35 1 98.69 106 LEU A C 1
ATOM 837 O O . LEU A 1 106 ? 2.906 -16.844 1.173 1 98.69 106 LEU A O 1
ATOM 841 N N . ILE A 1 107 ? 3.645 -16.359 3.229 1 98.75 107 ILE A N 1
ATOM 842 C CA . ILE A 1 107 ? 5.059 -16.453 2.879 1 98.75 107 ILE A CA 1
ATOM 843 C C . ILE A 1 107 ? 5.375 -17.859 2.373 1 98.75 107 ILE A C 1
ATOM 845 O O . ILE A 1 107 ? 5.992 -18.016 1.319 1 98.75 107 ILE A O 1
ATOM 849 N N . GLU A 1 108 ? 4.918 -18.859 3.062 1 98.69 108 GLU A N 1
ATOM 850 C CA . GLU A 1 108 ? 5.156 -20.25 2.66 1 98.69 108 GLU A CA 1
ATOM 851 C C . GLU A 1 108 ? 4.508 -20.547 1.312 1 98.69 108 GLU A C 1
ATOM 853 O O . GLU A 1 108 ? 5.105 -21.219 0.463 1 98.69 108 GLU A O 1
ATOM 858 N N . PHE A 1 109 ? 3.266 -20.094 1.152 1 98.69 109 PHE A N 1
ATOM 859 C CA . PHE A 1 109 ? 2.541 -20.312 -0.092 1 98.69 109 PHE A CA 1
ATOM 860 C C . PHE A 1 109 ? 3.277 -19.688 -1.27 1 98.69 109 PHE A C 1
ATOM 862 O O . PHE A 1 109 ? 3.432 -20.312 -2.318 1 98.69 109 PHE A O 1
ATOM 869 N N . ILE A 1 110 ? 3.762 -18.406 -1.141 1 98.81 110 ILE A N 1
ATOM 870 C CA . ILE A 1 110 ? 4.469 -17.719 -2.211 1 98.81 110 ILE A CA 1
ATOM 871 C C . ILE A 1 110 ? 5.766 -18.453 -2.533 1 98.81 110 ILE A C 1
ATOM 873 O O . ILE A 1 110 ? 6.09 -18.672 -3.703 1 98.81 110 ILE A O 1
ATOM 877 N N . LYS A 1 111 ? 6.496 -18.828 -1.515 1 98.5 111 LYS A N 1
ATOM 878 C CA . LYS A 1 111 ? 7.742 -19.547 -1.732 1 98.5 111 LYS A CA 1
ATOM 879 C C . LYS A 1 111 ? 7.5 -20.828 -2.541 1 98.5 111 LYS A C 1
ATOM 881 O O . LYS A 1 111 ? 8.281 -21.156 -3.438 1 98.5 111 LYS A O 1
ATOM 886 N N . ALA A 1 112 ? 6.41 -21.516 -2.252 1 98.38 112 ALA A N 1
ATOM 887 C CA . ALA A 1 112 ? 6.105 -22.781 -2.9 1 98.38 112 ALA A CA 1
ATOM 888 C C . ALA A 1 112 ? 5.66 -22.578 -4.344 1 98.38 112 ALA A C 1
ATOM 890 O O . ALA A 1 112 ? 5.699 -23.5 -5.156 1 98.38 112 ALA A O 1
ATOM 891 N N . ASN A 1 113 ? 5.207 -21.422 -4.664 1 98.31 113 ASN A N 1
ATOM 892 C CA . ASN A 1 113 ? 4.641 -21.172 -5.984 1 98.31 113 ASN A CA 1
ATOM 893 C C . ASN A 1 113 ? 5.465 -20.141 -6.766 1 98.31 113 ASN A C 1
ATOM 895 O O . ASN A 1 113 ? 4.992 -19.578 -7.754 1 98.31 113 ASN A O 1
ATOM 899 N N . HIS A 1 114 ? 6.656 -19.875 -6.371 1 97.88 114 HIS A N 1
ATOM 900 C CA . HIS A 1 114 ? 7.535 -18.875 -6.988 1 97.88 114 HIS A CA 1
ATOM 901 C C . HIS A 1 114 ? 8.688 -19.562 -7.73 1 97.88 114 HIS A C 1
ATOM 903 O O . HIS A 1 114 ? 9.148 -20.625 -7.324 1 97.88 114 HIS A O 1
ATOM 909 N N . SER A 1 115 ? 9.219 -18.875 -8.766 1 96.31 115 SER A N 1
ATOM 910 C CA . SER A 1 115 ? 10.273 -19.469 -9.586 1 96.31 115 SER A CA 1
ATOM 911 C C . SER A 1 115 ? 11.648 -19.219 -8.984 1 96.31 115 SER A C 1
ATOM 913 O O . SER A 1 115 ? 12.609 -19.922 -9.312 1 96.31 115 SER A O 1
ATOM 915 N N . TYR A 1 116 ? 11.789 -18.188 -8.164 1 94.88 116 TYR A N 1
ATOM 916 C CA . TYR A 1 116 ? 13.086 -17.859 -7.598 1 94.88 116 TYR A CA 1
ATOM 917 C C . TYR A 1 116 ? 13.383 -18.719 -6.371 1 94.88 116 TYR A C 1
ATOM 919 O O . TYR A 1 116 ? 12.477 -19.031 -5.594 1 94.88 116 TYR A O 1
ATOM 927 N N . THR A 1 117 ? 14.625 -18.969 -6.145 1 94.56 117 THR A N 1
ATOM 928 C CA . THR A 1 117 ? 15.062 -19.672 -4.949 1 94.56 117 THR A CA 1
ATOM 929 C C . THR A 1 117 ? 14.969 -18.781 -3.721 1 94.56 117 THR A C 1
ATOM 931 O O . THR A 1 117 ? 14.648 -19.25 -2.623 1 94.56 117 THR A O 1
ATOM 934 N N . VAL A 1 118 ? 15.289 -17.5 -3.84 1 95.94 118 VAL A N 1
ATOM 935 C CA . VAL A 1 118 ? 15.211 -16.531 -2.752 1 95.94 118 VAL A CA 1
ATOM 936 C C . VAL A 1 118 ? 14.367 -15.336 -3.188 1 95.94 118 VAL A C 1
ATOM 938 O O . VAL A 1 118 ? 14.906 -14.258 -3.457 1 95.94 118 VAL A O 1
ATOM 941 N N . PRO A 1 119 ? 13.133 -15.523 -3.266 1 97.69 119 PRO A N 1
ATOM 942 C CA . PRO A 1 119 ? 12.281 -14.414 -3.713 1 97.69 119 PRO A CA 1
ATOM 943 C C . PRO A 1 119 ? 12.203 -13.281 -2.691 1 97.69 119 PRO A C 1
ATOM 945 O O . PRO A 1 119 ? 12.312 -13.523 -1.486 1 97.69 119 PRO A O 1
ATOM 948 N N . GLU A 1 120 ? 12.07 -12.039 -3.18 1 97.56 120 GLU A N 1
ATOM 949 C CA . GLU A 1 120 ? 11.711 -10.898 -2.344 1 97.56 120 GLU A CA 1
ATOM 950 C C . GLU A 1 120 ? 10.281 -11.031 -1.819 1 97.56 120 GLU A C 1
ATOM 952 O O . GLU A 1 120 ? 9.328 -11.008 -2.596 1 97.56 120 GLU A O 1
ATOM 957 N N . ILE A 1 121 ? 10.109 -11.203 -0.5 1 98.75 121 ILE A N 1
ATOM 958 C CA . ILE A 1 121 ? 8.844 -11.219 0.223 1 98.75 121 ILE A CA 1
ATOM 959 C C . ILE A 1 121 ? 8.969 -10.391 1.5 1 98.75 121 ILE A C 1
ATOM 961 O O . ILE A 1 121 ? 9.516 -10.859 2.5 1 98.75 121 ILE A O 1
ATOM 965 N N . ILE A 1 122 ? 8.461 -9.125 1.474 1 98.38 122 ILE A N 1
ATOM 966 C CA . ILE A 1 122 ? 8.602 -8.258 2.641 1 98.38 122 ILE A CA 1
ATOM 967 C C . ILE A 1 122 ? 7.25 -7.621 2.971 1 98.38 122 ILE A C 1
ATOM 969 O O . ILE A 1 122 ? 6.445 -7.359 2.076 1 98.38 122 ILE A O 1
ATOM 973 N N . PHE A 1 123 ? 6.977 -7.461 4.223 1 98.06 123 PHE A N 1
ATOM 974 C CA . PHE A 1 123 ? 5.742 -6.855 4.711 1 98.06 123 PHE A CA 1
ATOM 975 C C . PHE A 1 123 ? 6.043 -5.715 5.676 1 98.06 123 PHE A C 1
ATOM 977 O O . PHE A 1 123 ? 7.035 -5.762 6.406 1 98.06 123 PHE A O 1
ATOM 984 N N . THR A 1 124 ? 5.195 -4.664 5.664 1 97.12 124 THR A N 1
ATOM 985 C CA . THR A 1 124 ? 5.184 -3.6 6.664 1 97.12 124 THR A CA 1
ATOM 986 C C . THR A 1 124 ? 3.771 -3.377 7.199 1 97.12 124 THR A C 1
ATOM 988 O O . THR A 1 124 ? 2.797 -3.854 6.609 1 97.12 124 THR A O 1
ATOM 991 N N . THR A 1 125 ? 3.729 -2.732 8.375 1 96.94 125 THR A N 1
ATOM 992 C CA . THR A 1 125 ? 2.447 -2.5 9.031 1 96.94 125 THR A CA 1
ATOM 993 C C . THR A 1 125 ? 1.693 -1.356 8.352 1 96.94 125 THR A C 1
ATOM 995 O O . THR A 1 125 ? 2.289 -0.334 8.008 1 96.94 125 THR A O 1
ATOM 998 N N . ILE A 1 126 ? 0.44 -1.607 8.094 1 96.38 126 ILE A N 1
ATOM 999 C CA . ILE A 1 126 ? -0.458 -0.504 7.766 1 96.38 126 ILE A CA 1
ATOM 1000 C C . ILE A 1 126 ? -0.855 0.23 9.047 1 96.38 126 ILE A C 1
ATOM 1002 O O . ILE A 1 126 ? -1.542 -0.33 9.906 1 96.38 126 ILE A O 1
ATOM 1006 N N . GLN A 1 127 ? -0.5 1.463 9.125 1 93.44 127 GLN A N 1
ATOM 1007 C CA . GLN A 1 127 ? -0.678 2.203 10.367 1 93.44 127 GLN A CA 1
ATOM 1008 C C . GLN A 1 127 ? -2.033 2.904 10.406 1 93.44 127 GLN A C 1
ATOM 1010 O O . GLN A 1 127 ? -2.652 3.016 11.469 1 93.44 127 GLN A O 1
ATOM 1015 N N . ASN A 1 128 ? -2.453 3.443 9.25 1 93.06 128 ASN A N 1
ATOM 1016 C CA . ASN A 1 128 ? -3.721 4.145 9.078 1 93.06 128 ASN A CA 1
ATOM 1017 C C . ASN A 1 128 ? -4.398 3.768 7.766 1 93.06 128 ASN A C 1
ATOM 1019 O O . ASN A 1 128 ? -3.748 3.266 6.848 1 93.06 128 ASN A O 1
ATOM 1023 N N . GLY A 1 129 ? -5.703 4.059 7.734 1 96.19 129 GLY A N 1
ATOM 1024 C CA . GLY A 1 129 ? -6.387 3.844 6.473 1 96.19 129 GLY A CA 1
ATOM 1025 C C . GLY A 1 129 ? -7.887 4.062 6.559 1 96.19 129 GLY A C 1
ATOM 1026 O O . GLY A 1 129 ? -8.406 4.422 7.617 1 96.19 129 GLY A O 1
ATOM 1027 N N . ASN A 1 130 ? -8.492 3.977 5.445 1 96.31 130 ASN A N 1
ATOM 1028 C CA . ASN A 1 130 ? -9.945 3.932 5.359 1 96.31 130 ASN A CA 1
ATOM 1029 C C . ASN A 1 130 ? -10.523 2.787 6.191 1 96.31 130 ASN A C 1
ATOM 1031 O O . ASN A 1 130 ? -10.281 1.616 5.895 1 96.31 130 ASN A O 1
ATOM 1035 N N . PRO A 1 131 ? -11.297 3.066 7.211 1 95.88 131 PRO A N 1
ATOM 1036 C CA . PRO A 1 131 ? -11.773 2.002 8.102 1 95.88 131 PRO A CA 1
ATOM 1037 C C . PRO A 1 131 ? -12.602 0.948 7.363 1 95.88 131 PRO A C 1
ATOM 1039 O O . PRO A 1 131 ? -12.469 -0.248 7.641 1 95.88 131 PRO A O 1
ATOM 1042 N N . ASP A 1 132 ? -13.359 1.361 6.426 1 96.06 132 ASP A N 1
ATOM 1043 C CA . ASP A 1 132 ? -14.188 0.42 5.68 1 96.06 132 ASP A CA 1
ATOM 1044 C C . ASP A 1 132 ? -13.328 -0.533 4.852 1 96.06 132 ASP A C 1
ATOM 1046 O O . ASP A 1 132 ? -13.633 -1.722 4.746 1 96.06 132 ASP A O 1
ATOM 1050 N N . TYR A 1 133 ? -12.32 -0.006 4.297 1 96.62 133 TYR A N 1
ATOM 1051 C CA . TYR A 1 133 ? -11.398 -0.818 3.502 1 96.62 133 TYR A CA 1
ATOM 1052 C C . TYR A 1 133 ? -10.648 -1.809 4.383 1 96.62 133 TYR A C 1
ATOM 1054 O O . TYR A 1 133 ? -10.492 -2.977 4.016 1 96.62 133 TYR A O 1
ATOM 1062 N N . LEU A 1 134 ? -10.188 -1.338 5.469 1 96.75 134 LEU A N 1
ATOM 1063 C CA . LEU A 1 134 ? -9.469 -2.209 6.395 1 96.75 134 LEU A CA 1
ATOM 1064 C C . LEU A 1 134 ? -10.367 -3.338 6.887 1 96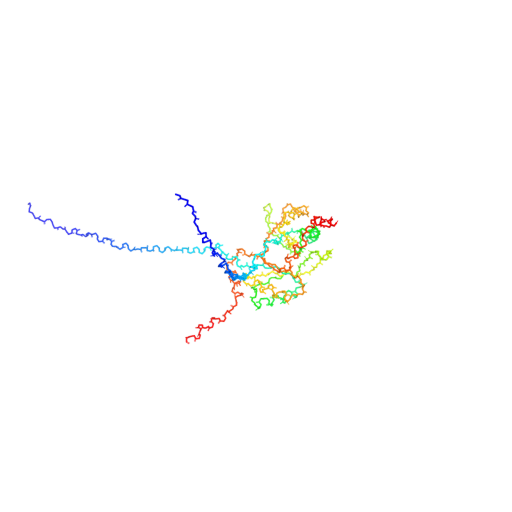.75 134 LEU A C 1
ATOM 1066 O O . LEU A 1 134 ? -9.953 -4.496 6.938 1 96.75 134 LEU A O 1
ATOM 1070 N N . LYS A 1 135 ? -11.555 -3.02 7.258 1 95.31 135 LYS A N 1
ATOM 1071 C CA . LYS A 1 135 ? -12.523 -4.047 7.633 1 95.31 135 LYS A CA 1
ATOM 1072 C C . LYS A 1 135 ? -12.734 -5.043 6.496 1 95.31 135 LYS A C 1
ATOM 1074 O O . LYS A 1 135 ? -12.836 -6.246 6.73 1 95.31 135 LYS A O 1
ATOM 1079 N N . TRP A 1 136 ? -12.859 -4.531 5.316 1 96.31 136 TRP A N 1
ATOM 1080 C CA . TRP A 1 136 ? -13.047 -5.375 4.141 1 96.31 136 TRP A CA 1
ATOM 1081 C C . TRP A 1 136 ? -11.891 -6.355 3.982 1 96.31 136 TRP A C 1
ATOM 1083 O O . TRP A 1 136 ? -12.094 -7.516 3.615 1 96.31 136 TRP A O 1
ATOM 1093 N N . ILE A 1 137 ? -10.664 -5.902 4.238 1 97.19 137 ILE A N 1
ATOM 1094 C CA . ILE A 1 137 ? -9.516 -6.805 4.203 1 97.19 137 ILE A CA 1
ATOM 1095 C C . ILE A 1 137 ? -9.75 -7.973 5.16 1 97.19 137 ILE A C 1
ATOM 1097 O O . ILE A 1 137 ? -9.594 -9.133 4.781 1 97.19 137 ILE A O 1
ATOM 1101 N N . SER A 1 138 ? -10.117 -7.668 6.398 1 95.94 138 SER A N 1
ATOM 1102 C CA . SER A 1 138 ? -10.359 -8.703 7.395 1 95.94 138 SER A CA 1
ATOM 1103 C C . SER A 1 138 ? -11.414 -9.695 6.922 1 95.94 138 SER A C 1
ATOM 1105 O O . SER A 1 138 ? -11.234 -10.906 7.027 1 95.94 138 SER A O 1
ATOM 1107 N N . ASP A 1 139 ? -12.438 -9.211 6.387 1 95.88 139 ASP A N 1
ATOM 1108 C CA . ASP A 1 139 ? -13.547 -10.055 5.938 1 95.88 139 ASP A CA 1
ATOM 1109 C C . ASP A 1 139 ? -13.125 -10.93 4.758 1 95.88 139 ASP A C 1
ATOM 1111 O O . ASP A 1 139 ? -13.609 -12.055 4.609 1 95.88 139 ASP A O 1
ATOM 1115 N N . SER A 1 140 ? -12.273 -10.461 3.979 1 96.69 140 SER A N 1
ATOM 1116 C CA . SER A 1 140 ? -11.867 -11.133 2.752 1 96.69 140 SER A CA 1
ATOM 1117 C C . SER A 1 140 ? -10.945 -12.312 3.051 1 96.69 140 SER A C 1
ATOM 1119 O O . SER A 1 140 ? -10.836 -13.242 2.25 1 96.69 140 SER A O 1
ATOM 1121 N N . VAL A 1 141 ? -10.266 -12.227 4.215 1 97 141 VAL A N 1
ATOM 1122 C CA . VAL A 1 141 ? -9.273 -13.266 4.469 1 97 141 VAL A CA 1
ATOM 1123 C C . VAL A 1 141 ? -9.727 -14.148 5.629 1 97 141 VAL A C 1
ATOM 1125 O O . VAL A 1 141 ? -8.93 -14.906 6.191 1 97 141 VAL A O 1
ATOM 1128 N N . LYS A 1 142 ? -10.906 -13.938 6.082 1 88.62 142 LYS A N 1
ATOM 1129 C CA . LYS A 1 142 ? -11.461 -14.758 7.152 1 88.62 142 LYS A CA 1
ATOM 1130 C C . LYS A 1 142 ? -11.719 -16.188 6.676 1 88.62 142 LYS A C 1
ATOM 1132 O O . LYS A 1 142 ? -12.203 -16.391 5.562 1 88.62 142 LYS A O 1
ATOM 1137 N N . THR A 1 143 ? -11.133 -17.109 7.426 1 76.12 143 THR A N 1
ATOM 1138 C CA . THR A 1 143 ? -11.43 -18.516 7.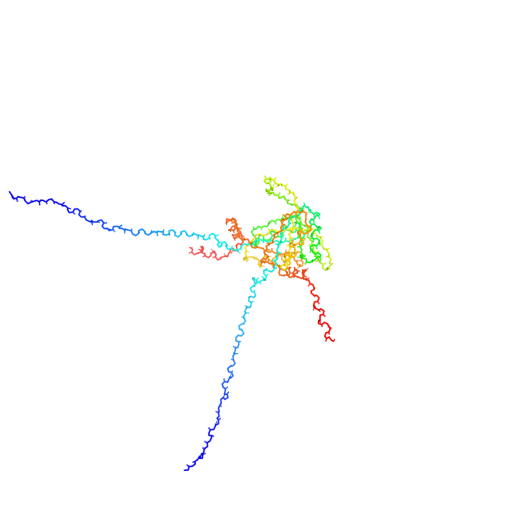121 1 76.12 143 THR A CA 1
ATOM 1139 C C . THR A 1 143 ? -12.711 -18.953 7.82 1 76.12 143 THR A C 1
ATOM 1141 O O . THR A 1 143 ? -13.031 -18.469 8.906 1 76.12 143 THR A O 1
ATOM 1144 N N . ILE A 1 144 ? -13.789 -19.172 7.184 1 59.06 144 ILE A N 1
ATOM 1145 C CA . ILE A 1 144 ? -15.016 -19.672 7.789 1 59.06 144 ILE A CA 1
ATOM 1146 C C . ILE A 1 144 ? -14.695 -20.812 8.758 1 59.06 144 ILE A C 1
ATOM 1148 O O . ILE A 1 144 ? -14.039 -21.781 8.383 1 59.06 144 ILE A O 1
ATOM 1152 N N . SER A 1 145 ? -14.297 -20.531 9.93 1 53.75 145 SER A N 1
ATOM 1153 C CA . SER A 1 145 ? -14.25 -21.656 10.859 1 53.75 145 SER A CA 1
ATOM 1154 C C . SER A 1 145 ? -15.57 -22.422 10.875 1 53.75 145 SER A C 1
ATOM 1156 O O . SER A 1 145 ? -16.641 -21.812 10.773 1 53.75 145 SER A O 1
ATOM 1158 N N . ASN A 1 146 ? -15.672 -23.547 10.398 1 46.31 146 ASN A N 1
ATOM 1159 C CA . ASN A 1 146 ? -16.812 -24.453 10.586 1 46.31 146 ASN A CA 1
ATOM 1160 C C . ASN A 1 146 ? -17.422 -24.297 11.977 1 46.31 146 ASN A C 1
ATOM 1162 O O . ASN A 1 146 ? -18.328 -25.031 12.344 1 46.31 146 ASN A O 1
ATOM 1166 N N . ASP A 1 147 ? -16.844 -23.75 12.969 1 44.53 147 ASP A N 1
ATOM 1167 C CA . ASP A 1 147 ? -17.547 -23.906 14.242 1 44.53 147 ASP A CA 1
ATOM 1168 C C . ASP A 1 147 ? -18.828 -23.094 14.273 1 44.53 147 ASP A C 1
ATOM 1170 O O . ASP A 1 147 ? -19.516 -23.031 15.297 1 44.53 147 ASP A O 1
ATOM 1174 N N . ASP A 1 148 ? -19.156 -22.25 13.438 1 44.06 148 ASP A N 1
ATOM 1175 C CA . ASP A 1 148 ? -20.469 -21.641 13.57 1 44.06 148 ASP A CA 1
ATOM 1176 C C . ASP A 1 148 ? -21.578 -22.641 13.258 1 44.06 148 ASP A C 1
ATOM 1178 O O . ASP A 1 148 ? -22.766 -22.266 13.203 1 44.06 148 ASP A O 1
ATOM 1182 N N . ASN A 1 149 ? -21.297 -23.719 12.695 1 41.56 149 ASN A N 1
ATOM 1183 C CA . ASN A 1 149 ? -22.359 -24.719 12.594 1 41.56 149 ASN A CA 1
ATOM 1184 C C . ASN A 1 149 ? -22.844 -25.172 13.969 1 41.56 149 ASN A C 1
ATOM 1186 O O . ASN A 1 149 ? -23.75 -26.016 14.07 1 41.56 149 ASN A O 1
ATOM 1190 N N . ASP A 1 150 ? -22.062 -25.016 15.023 1 39.62 150 ASP A N 1
ATOM 1191 C CA . ASP A 1 150 ? -22.641 -25.688 16.188 1 39.62 150 ASP A CA 1
ATOM 1192 C C . ASP A 1 150 ? -23.891 -24.953 16.672 1 39.62 150 ASP A C 1
ATOM 1194 O O . ASP A 1 150 ? -24.625 -25.469 17.516 1 39.62 150 ASP A O 1
ATOM 1198 N N . ASP A 1 151 ? -24.062 -23.656 16.422 1 40 151 ASP A N 1
ATOM 1199 C CA . ASP A 1 151 ? -25.203 -23.172 17.188 1 40 151 ASP A CA 1
ATOM 1200 C C . ASP A 1 151 ? -26.516 -23.531 16.5 1 40 151 ASP A C 1
ATOM 1202 O O . ASP A 1 151 ? -27.594 -23.125 16.953 1 40 151 ASP A O 1
ATOM 1206 N N . GLN A 1 152 ? -26.531 -23.969 15.227 1 38.34 152 GLN A N 1
ATOM 1207 C CA . GLN A 1 152 ? -27.859 -24.281 14.727 1 38.34 152 GLN A CA 1
ATOM 1208 C C . GLN A 1 152 ? -28.406 -25.547 15.367 1 38.34 152 GLN A C 1
ATOM 1210 O O . GLN A 1 152 ? -29.578 -25.891 15.203 1 38.34 152 GLN A O 1
ATOM 1215 N N . ASN A 1 153 ? -27.562 -26.469 15.781 1 34.97 153 ASN A N 1
ATOM 1216 C CA . ASN A 1 153 ? -28.219 -27.656 16.281 1 34.97 153 ASN A CA 1
ATOM 1217 C C . ASN A 1 153 ? -28.812 -27.438 17.672 1 34.97 153 ASN A C 1
ATOM 1219 O O . ASN A 1 153 ? -29.125 -28.406 18.375 1 34.97 153 ASN A O 1
ATOM 1223 N N . LYS A 1 154 ? -28.734 -26.312 18.312 1 37.19 154 LYS A N 1
ATOM 1224 C CA . LYS A 1 154 ? -29.359 -26.328 19.641 1 37.19 154 LYS A CA 1
ATOM 1225 C C . LYS A 1 154 ? -30.859 -26.109 19.531 1 37.19 154 LYS A C 1
ATOM 1227 O O . LYS A 1 154 ? -31.531 -25.906 20.547 1 37.19 154 LYS A O 1
ATOM 1232 N N . ASN A 1 155 ? -31.453 -25.953 18.297 1 27.92 155 ASN A N 1
ATOM 1233 C CA . ASN A 1 155 ? -32.875 -26.219 18.531 1 27.92 155 ASN A CA 1
ATOM 1234 C C . ASN A 1 155 ? -33.156 -27.703 18.672 1 27.92 155 ASN A C 1
ATOM 1236 O O . ASN A 1 155 ? -32.562 -28.531 17.984 1 27.92 155 ASN A O 1
ATOM 1240 N N . MET B 1 1 ? 83.438 40.344 59.562 1 25.64 1 MET B N 1
ATOM 1241 C CA . MET B 1 1 ? 82.375 39.469 60.031 1 25.64 1 MET B CA 1
ATOM 1242 C C . MET B 1 1 ? 81 40.156 60 1 25.64 1 MET B C 1
ATOM 1244 O O . MET B 1 1 ? 80 39.688 60.594 1 25.64 1 MET B O 1
ATOM 1248 N N . SER B 1 2 ? 81 41.5 59.719 1 22.78 2 SER B N 1
ATOM 1249 C CA . SER B 1 2 ? 79.875 42.438 59.875 1 22.78 2 SER B CA 1
ATOM 1250 C C . SER B 1 2 ? 78.75 42.094 59 1 22.78 2 SER B C 1
ATOM 1252 O O . SER B 1 2 ? 77.562 41.938 59.469 1 22.78 2 SER B O 1
ATOM 1254 N N . ASN B 1 3 ? 78.562 42.812 57.812 1 26.94 3 ASN B N 1
ATOM 1255 C CA . ASN B 1 3 ? 77.438 43.5 57.188 1 26.94 3 ASN B CA 1
ATOM 1256 C C . ASN B 1 3 ? 76.5 42.531 56.531 1 26.94 3 ASN B C 1
ATOM 1258 O O . ASN B 1 3 ? 76.938 41.531 55.938 1 26.94 3 ASN B O 1
ATOM 1262 N N . ARG B 1 4 ? 75.125 42.656 56.906 1 27.98 4 ARG B N 1
ATOM 1263 C CA . ARG B 1 4 ? 73.688 42.344 56.875 1 27.98 4 ARG B CA 1
ATOM 1264 C C . ARG B 1 4 ? 73.188 42.25 55.469 1 27.98 4 ARG B C 1
ATOM 1266 O O . ARG B 1 4 ? 73.25 43.188 54.688 1 27.98 4 ARG B O 1
ATOM 1273 N N . CYS B 1 5 ? 73.188 40.969 54.938 1 25.8 5 CYS B N 1
ATOM 1274 C CA . CYS B 1 5 ? 72.75 40.188 53.781 1 25.8 5 CYS B CA 1
ATOM 1275 C C . CYS B 1 5 ? 71.312 40.625 53.375 1 25.8 5 CYS B C 1
ATOM 1277 O O . CYS B 1 5 ? 70.375 40.531 54.156 1 25.8 5 CYS B O 1
ATOM 1279 N N . LEU B 1 6 ? 71.125 41.594 52.344 1 25.19 6 LEU B N 1
ATOM 1280 C CA . LEU B 1 6 ? 70.188 42.375 51.531 1 25.19 6 LEU B CA 1
ATOM 1281 C C . LEU B 1 6 ? 69 41.5 51.125 1 25.19 6 LEU B C 1
ATOM 1283 O O . LEU B 1 6 ? 67.875 41.906 51.281 1 25.19 6 LEU B O 1
ATOM 1287 N N . ASN B 1 7 ? 69.125 40.688 50 1 24 7 ASN B N 1
ATOM 1288 C CA . ASN B 1 7 ? 68.375 40.906 48.812 1 24 7 ASN B CA 1
ATOM 1289 C C . ASN B 1 7 ? 66.938 40.312 48.938 1 24 7 ASN B C 1
ATOM 1291 O O . ASN B 1 7 ? 66.75 39.344 49.719 1 24 7 ASN B O 1
ATOM 1295 N N . ARG B 1 8 ? 65.875 40.844 48.219 1 26.16 8 ARG B N 1
ATOM 1296 C CA . ARG B 1 8 ? 64.5 41.156 47.844 1 26.16 8 ARG B CA 1
ATOM 1297 C C . ARG B 1 8 ? 63.781 39.938 47.281 1 26.16 8 ARG B C 1
ATOM 1299 O O . ARG B 1 8 ? 63.906 39.625 46.094 1 26.16 8 ARG B O 1
ATOM 1306 N N . PHE B 1 9 ? 63.938 38.656 47.938 1 28.39 9 PHE B N 1
ATOM 1307 C CA . PHE B 1 9 ? 63.438 37.469 47.25 1 28.39 9 PHE B CA 1
ATOM 1308 C C . PHE B 1 9 ? 61.906 37.531 47.094 1 28.39 9 PHE B C 1
ATOM 1310 O O . PHE B 1 9 ? 61.281 36.562 46.688 1 28.39 9 PHE B O 1
ATOM 1317 N N . VAL B 1 10 ? 61.188 38.75 47.312 1 28.61 10 VAL B N 1
ATOM 1318 C CA . VAL B 1 10 ? 59.812 38.531 47.719 1 28.61 10 VAL B CA 1
ATOM 1319 C C . VAL B 1 10 ? 59 38.031 46.531 1 28.61 10 VAL B C 1
ATOM 1321 O O . VAL B 1 10 ? 57.781 38.031 46.562 1 28.61 10 VAL B O 1
ATOM 1324 N N . ILE B 1 11 ? 59.562 37.656 45.312 1 32.22 11 ILE B N 1
ATOM 1325 C CA . ILE B 1 11 ? 58.531 37.75 44.25 1 32.22 11 ILE B CA 1
ATOM 1326 C C . ILE B 1 11 ? 57.5 36.656 44.469 1 32.22 11 ILE B C 1
ATOM 1328 O O . ILE B 1 11 ? 57.75 35.469 44.219 1 32.22 11 ILE B O 1
ATOM 1332 N N . SER B 1 12 ? 57.031 36.438 45.812 1 26.09 12 SER B N 1
ATOM 1333 C CA . SER B 1 12 ? 56.219 35.25 46.062 1 26.09 12 SER B CA 1
ATOM 1334 C C . SER B 1 12 ? 55.094 35.125 45.031 1 26.09 12 SER B C 1
ATOM 1336 O O . SER B 1 12 ? 54.844 36.062 44.281 1 26.09 12 SER B O 1
ATOM 1338 N N . ASN B 1 13 ? 53.969 34.562 45.469 1 29.23 13 ASN B N 1
ATOM 1339 C CA . ASN B 1 13 ? 53.031 33.469 45.25 1 29.23 13 ASN B CA 1
ATOM 1340 C C . ASN B 1 13 ? 51.781 33.938 44.5 1 29.23 13 ASN B C 1
ATOM 1342 O O . ASN B 1 13 ? 50.688 34.031 45.062 1 29.23 13 ASN B O 1
ATOM 1346 N N . LEU B 1 14 ? 51.812 35.188 43.844 1 32.59 14 LEU B N 1
ATOM 1347 C CA . LEU B 1 14 ? 50.469 35.625 43.5 1 32.59 14 LEU B CA 1
ATOM 1348 C C . LEU B 1 14 ? 49.781 34.656 42.562 1 32.59 14 LEU B C 1
ATOM 1350 O O . LEU B 1 14 ? 48.75 34.938 41.969 1 32.59 14 LEU B O 1
ATOM 1354 N N . PHE B 1 15 ? 50.375 33.469 42.375 1 29.27 15 PHE B N 1
ATOM 1355 C CA . PHE B 1 15 ? 49.812 32.781 41.219 1 29.27 15 PHE B CA 1
ATOM 1356 C C . PHE B 1 15 ? 48.344 32.469 41.438 1 29.27 15 PHE B C 1
ATOM 1358 O O . PHE B 1 15 ? 47.719 31.797 40.594 1 29.27 15 PHE B O 1
ATOM 1365 N N . LEU B 1 16 ? 47.781 32.875 42.688 1 28.55 16 LEU B N 1
ATOM 1366 C CA . LEU B 1 16 ? 46.656 31.984 42.938 1 28.55 16 LEU B CA 1
ATOM 1367 C C . LEU B 1 16 ? 45.562 32.188 41.875 1 28.55 16 LEU B C 1
ATOM 1369 O O . LEU B 1 16 ? 44.875 31.234 41.5 1 28.55 16 LEU B O 1
ATOM 1373 N N . MET B 1 17 ? 45.281 33.438 41.594 1 24.73 17 MET B N 1
ATOM 1374 C CA . MET B 1 17 ? 43.844 33.594 41.562 1 24.73 17 MET B CA 1
ATOM 1375 C C . MET B 1 17 ? 43.219 32.906 40.344 1 24.73 17 MET B C 1
ATOM 1377 O O . MET B 1 17 ? 42.062 32.562 40.344 1 24.73 17 MET B O 1
ATOM 1381 N N . LEU B 1 18 ? 43.812 33.219 39.219 1 31.03 18 LEU B N 1
ATOM 1382 C CA . LEU B 1 18 ? 42.844 33.312 38.125 1 31.03 18 LEU B CA 1
ATOM 1383 C C . LEU B 1 18 ? 42.281 31.938 37.75 1 31.03 18 LEU B C 1
ATOM 1385 O O . LEU B 1 18 ? 42.312 31.547 36.594 1 31.03 18 LEU B O 1
ATOM 1389 N N . TYR B 1 19 ? 42.5 30.891 38.5 1 29.03 19 TYR B N 1
ATOM 1390 C CA . TYR B 1 19 ? 41.938 29.719 37.844 1 29.03 19 TYR B CA 1
ATOM 1391 C C . TYR B 1 19 ? 40.469 29.953 37.5 1 29.03 19 TYR B C 1
ATOM 1393 O O . TYR B 1 19 ? 39.594 30 38.375 1 29.03 19 TYR B O 1
ATOM 1401 N N . ARG B 1 20 ? 40.156 31.094 36.719 1 29.94 20 ARG B N 1
ATOM 1402 C CA . ARG B 1 20 ? 38.844 31.234 36.062 1 29.94 20 ARG B CA 1
ATOM 1403 C C . ARG B 1 20 ? 38.281 29.875 35.656 1 29.94 20 ARG B C 1
ATOM 1405 O O . ARG B 1 20 ? 39.031 29.031 35.125 1 29.94 20 ARG B O 1
ATOM 1412 N N . SER B 1 21 ? 37.031 29.562 36.156 1 33.81 21 SER B N 1
ATOM 1413 C CA . SER B 1 21 ? 35.938 28.609 35.969 1 33.81 21 SER B CA 1
ATOM 1414 C C . SER B 1 21 ? 35.781 28.266 34.5 1 33.81 21 SER B C 1
ATOM 1416 O O . SER B 1 21 ? 35.406 29.125 33.688 1 33.81 21 SER B O 1
ATOM 1418 N N . GLY B 1 22 ? 36.812 27.734 33.844 1 34.5 22 GLY B N 1
ATOM 1419 C CA . GLY B 1 22 ? 36.531 27.125 32.562 1 34.5 22 GLY B CA 1
ATOM 1420 C C . GLY B 1 22 ? 35.188 26.438 32.5 1 34.5 22 GLY B C 1
ATOM 1421 O O . GLY B 1 22 ? 34.969 25.438 33.219 1 34.5 22 GLY B O 1
ATOM 1422 N N . GLY B 1 23 ? 34.125 27.234 32.719 1 33.78 23 GLY B N 1
ATOM 1423 C CA . GLY B 1 23 ? 32.844 26.656 32.312 1 33.78 23 GLY B CA 1
ATOM 1424 C C . GLY B 1 23 ? 32.969 25.766 31.094 1 33.78 23 GLY B C 1
ATOM 1425 O O . GLY B 1 23 ? 33.344 26.219 30.016 1 33.78 23 GLY B O 1
ATOM 1426 N N . ILE B 1 24 ? 33.625 24.594 31.328 1 35.72 24 ILE B N 1
ATOM 1427 C CA . ILE B 1 24 ? 33.375 23.594 30.297 1 35.72 24 ILE B CA 1
ATOM 1428 C C . ILE B 1 24 ? 31.969 23.797 29.719 1 35.72 24 ILE B C 1
ATOM 1430 O O . ILE B 1 24 ? 30.969 23.688 30.438 1 35.72 24 ILE B O 1
ATOM 1434 N N . CYS B 1 25 ? 31.891 24.844 28.891 1 31.3 25 CYS B N 1
ATOM 1435 C CA . CYS B 1 25 ? 30.719 24.719 28.016 1 31.3 25 CYS B CA 1
ATOM 1436 C C . CYS B 1 25 ? 30.469 23.25 27.672 1 31.3 25 CYS B C 1
ATOM 1438 O O . CYS B 1 25 ? 31.297 22.609 27.016 1 31.3 25 CYS B O 1
ATOM 1440 N N . GLN B 1 26 ? 30.125 22.438 28.641 1 34.25 26 GLN B N 1
ATOM 1441 C CA . GLN B 1 26 ? 29.484 21.219 28.141 1 34.25 26 GLN B CA 1
ATOM 1442 C C . GLN B 1 26 ? 28.75 21.469 26.828 1 34.25 26 GLN B C 1
ATOM 1444 O O . GLN B 1 26 ? 27.75 22.188 26.797 1 34.25 26 GLN B O 1
ATOM 1449 N N . LEU B 1 27 ? 29.531 21.797 25.828 1 34.62 27 LEU B N 1
ATOM 1450 C CA . LEU B 1 27 ? 28.797 21.531 24.594 1 34.62 27 LEU B CA 1
ATOM 1451 C C . LEU B 1 27 ? 27.812 20.391 24.797 1 34.62 27 LEU B C 1
ATOM 1453 O O . LEU B 1 27 ? 28.203 19.25 25.031 1 34.62 27 LEU B O 1
ATOM 1457 N N . LYS B 1 28 ? 26.828 20.625 25.578 1 35 28 LYS B N 1
ATOM 1458 C CA . LYS B 1 28 ? 25.719 19.719 25.281 1 35 28 LYS B CA 1
ATOM 1459 C C . LYS B 1 28 ? 25.656 19.391 23.797 1 35 28 LYS B C 1
ATOM 1461 O O . LYS B 1 28 ? 25.438 20.281 22.969 1 35 28 LYS B O 1
ATOM 1466 N N . SER B 1 29 ? 26.719 18.75 23.312 1 36.62 29 SER B N 1
ATOM 1467 C CA . SER B 1 29 ? 26.266 18.078 22.094 1 36.62 29 SER B CA 1
ATOM 1468 C C . SER B 1 29 ? 24.781 17.734 22.156 1 36.62 29 SER B C 1
ATOM 1470 O O . SER B 1 29 ? 24.359 16.906 22.969 1 36.62 29 SER B O 1
ATOM 1472 N N . SER B 1 30 ? 23.984 18.734 22.234 1 36.69 30 SER B N 1
ATOM 1473 C CA . SER B 1 30 ? 22.625 18.391 21.828 1 36.69 30 SER B CA 1
ATOM 1474 C C . SER B 1 30 ? 22.641 17.266 20.781 1 36.69 30 SER B C 1
ATOM 1476 O O . SER B 1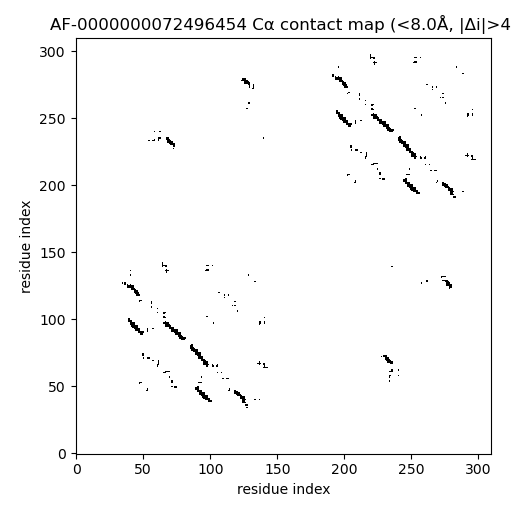 30 ? 22.969 17.5 19.625 1 36.69 30 SER B O 1
ATOM 1478 N N . LYS B 1 31 ? 23.469 16.266 21.047 1 36.44 31 LYS B N 1
ATOM 1479 C CA . LYS B 1 31 ? 22.984 15.125 20.281 1 36.44 31 LYS B CA 1
ATOM 1480 C C . LYS B 1 31 ? 21.5 15.273 19.953 1 36.44 31 LYS B C 1
ATOM 1482 O O . LYS B 1 31 ? 20.641 15.141 20.828 1 36.44 31 LYS B O 1
ATOM 1487 N N . MET B 1 32 ? 21.188 16.359 19.281 1 36.09 32 MET B N 1
ATOM 1488 C CA . MET B 1 32 ? 19.906 16.062 18.656 1 36.09 32 MET B CA 1
ATOM 1489 C C . MET B 1 32 ? 19.719 14.562 18.484 1 36.09 32 MET B C 1
ATOM 1491 O O . MET B 1 32 ? 20.5 13.906 17.781 1 36.09 32 MET B O 1
ATOM 1495 N N . SER B 1 33 ? 19.578 13.891 19.516 1 38.62 33 SER B N 1
ATOM 1496 C CA . SER B 1 33 ? 19.156 12.5 19.344 1 38.62 33 SER B CA 1
ATOM 1497 C C . SER B 1 33 ? 18.641 12.25 17.938 1 38.62 33 SER B C 1
ATOM 1499 O O . SER B 1 33 ? 17.625 12.828 17.531 1 38.62 33 SER B O 1
ATOM 1501 N N . MET B 1 34 ? 19.35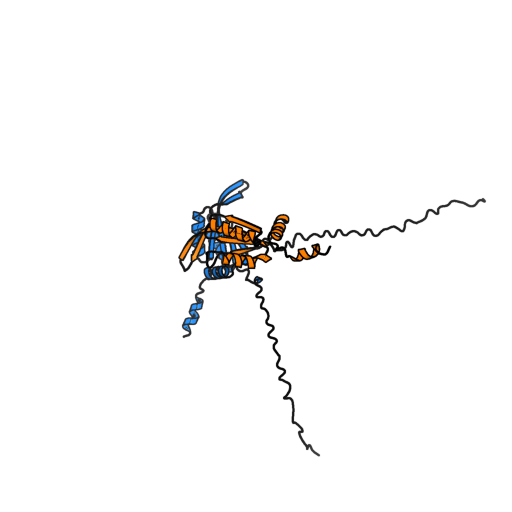9 12.352 16.891 1 41.09 34 MET B N 1
ATOM 1502 C CA . MET B 1 34 ? 19.031 11.836 15.562 1 41.09 34 MET B CA 1
ATOM 1503 C C . MET B 1 34 ? 17.875 10.836 15.641 1 41.09 34 MET B C 1
ATOM 1505 O O . MET B 1 34 ? 17.406 10.336 14.617 1 41.09 34 MET B O 1
ATOM 1509 N N . ASP B 1 35 ? 17.891 9.969 16.672 1 43.03 35 ASP B N 1
ATOM 1510 C CA . ASP B 1 35 ? 17.109 8.75 16.828 1 43.03 35 ASP B CA 1
ATOM 1511 C C . ASP B 1 35 ? 15.617 9.039 16.672 1 43.03 35 ASP B C 1
ATOM 1513 O O . ASP B 1 35 ? 14.859 8.188 16.203 1 43.03 35 ASP B O 1
ATOM 1517 N N . SER B 1 36 ? 15.07 9.938 17.656 1 45.72 36 SER B N 1
ATOM 1518 C CA . SER B 1 36 ? 13.617 9.906 17.766 1 45.72 36 SER B CA 1
ATOM 1519 C C . SER B 1 36 ? 12.953 10.453 16.516 1 45.72 36 SER B C 1
ATOM 1521 O O . SER B 1 36 ? 12.609 11.633 16.438 1 45.72 36 SER B O 1
ATOM 1523 N N . LEU B 1 37 ? 13.641 10.523 15.461 1 51.09 37 LEU B N 1
ATOM 1524 C CA . LEU B 1 37 ? 12.93 11 14.281 1 51.09 37 LEU B CA 1
ATOM 1525 C C . LEU B 1 37 ? 11.438 10.68 14.383 1 51.09 37 LEU B C 1
ATOM 1527 O O . LEU B 1 37 ? 11.062 9.539 14.648 1 51.09 37 LEU B O 1
ATOM 1531 N N . SER B 1 38 ? 10.719 11.648 14.797 1 62.12 38 SER B N 1
ATOM 1532 C CA . SER B 1 38 ? 9.281 11.586 15.023 1 62.12 38 SER B CA 1
ATOM 1533 C C . SER B 1 38 ? 8.578 10.805 13.914 1 62.12 38 SER B C 1
ATOM 1535 O O . SER B 1 38 ? 9 10.852 12.758 1 62.12 38 SER B O 1
ATOM 1537 N N . LEU B 1 39 ? 8.25 9.586 14.117 1 82.25 39 LEU B N 1
ATOM 1538 C CA . LEU B 1 39 ? 7.367 8.719 13.344 1 82.25 39 LEU B CA 1
ATOM 1539 C C . LEU B 1 39 ? 6.129 9.477 12.883 1 82.25 39 LEU B C 1
ATOM 1541 O O . LEU B 1 39 ? 5.016 8.953 12.938 1 82.25 39 LEU B O 1
ATOM 1545 N N . ASP B 1 40 ? 6.531 10.773 12.422 1 92.31 40 ASP B N 1
ATOM 1546 C CA . ASP B 1 40 ? 5.391 11.648 12.156 1 92.31 40 ASP B CA 1
ATOM 1547 C C . ASP B 1 40 ? 4.98 11.586 10.688 1 92.31 40 ASP B C 1
ATOM 1549 O O . ASP B 1 40 ? 3.93 12.102 10.305 1 92.31 40 ASP B O 1
ATOM 1553 N N . TYR B 1 41 ? 5.809 11.008 9.961 1 96.25 41 TYR B N 1
ATOM 1554 C CA . TYR B 1 41 ? 5.57 11.062 8.523 1 96.25 41 TYR B CA 1
ATOM 1555 C C . TYR B 1 41 ? 4.973 9.758 8.016 1 96.25 41 TYR B C 1
ATOM 1557 O O . TYR B 1 41 ? 5.25 8.688 8.562 1 96.25 41 TYR B O 1
ATOM 1565 N N . ARG B 1 42 ? 4.094 9.883 6.988 1 97.5 42 ARG B N 1
ATOM 1566 C CA . ARG B 1 42 ? 3.373 8.75 6.43 1 97.5 42 ARG B CA 1
ATOM 1567 C C . ARG B 1 42 ? 3.529 8.695 4.914 1 97.5 42 ARG B C 1
ATOM 1569 O O . ARG B 1 42 ? 3.629 9.734 4.254 1 97.5 42 ARG B O 1
ATOM 1576 N N . ILE B 1 43 ? 3.623 7.535 4.461 1 98.5 43 ILE B N 1
ATOM 1577 C CA . ILE B 1 43 ? 3.516 7.242 3.037 1 98.5 43 ILE B CA 1
ATOM 1578 C C . ILE B 1 43 ? 2.244 6.438 2.77 1 98.5 43 ILE B C 1
ATOM 1580 O O . ILE B 1 43 ? 1.944 5.484 3.488 1 98.5 43 ILE B O 1
ATOM 1584 N N . GLY B 1 44 ? 1.446 6.914 1.771 1 98.62 44 GLY B N 1
ATOM 1585 C CA . GLY B 1 44 ? 0.142 6.324 1.515 1 98.62 44 GLY B CA 1
ATOM 1586 C C . GLY B 1 44 ? 0.04 5.676 0.147 1 98.62 44 GLY B C 1
ATOM 1587 O O . GLY B 1 44 ? 0.72 6.086 -0.794 1 98.62 44 GLY B O 1
ATOM 1588 N N . TYR B 1 45 ? -0.8 4.641 0.035 1 98.75 45 TYR B N 1
ATOM 1589 C CA . TYR B 1 45 ? -1.159 3.934 -1.189 1 98.75 45 TYR B CA 1
ATOM 1590 C C . TYR B 1 45 ? -2.658 4.012 -1.445 1 98.75 45 TYR B C 1
ATOM 1592 O O . TYR B 1 45 ? -3.459 3.547 -0.631 1 98.75 45 TYR B O 1
ATOM 1600 N N . VAL B 1 46 ? -2.99 4.629 -2.525 1 98.81 46 VAL B N 1
ATOM 1601 C CA . VAL B 1 46 ? -4.383 4.836 -2.916 1 98.81 46 VAL B CA 1
ATOM 1602 C C . VAL B 1 46 ? -4.566 4.473 -4.387 1 98.81 46 VAL B C 1
ATOM 1604 O O . VAL B 1 46 ? -3.842 4.973 -5.254 1 98.81 46 VAL B O 1
ATOM 1607 N N . THR B 1 47 ? -5.488 3.566 -4.629 1 98.56 47 THR B N 1
ATOM 1608 C CA . THR B 1 47 ? -5.785 3.264 -6.023 1 98.56 47 THR B CA 1
ATOM 1609 C C . THR B 1 47 ? -6.992 4.066 -6.508 1 98.56 47 THR B C 1
ATOM 1611 O O . THR B 1 47 ? -7.918 4.328 -5.738 1 98.56 47 THR B O 1
ATOM 1614 N N . VAL B 1 48 ? -6.887 4.465 -7.75 1 98.38 48 VAL B N 1
ATOM 1615 C CA . VAL B 1 48 ? -7.941 5.23 -8.406 1 98.38 48 VAL B CA 1
ATOM 1616 C C . VAL B 1 48 ? -8.234 4.629 -9.781 1 98.38 48 VAL B C 1
ATOM 1618 O O . VAL B 1 48 ? -7.43 3.871 -10.32 1 98.38 48 VAL B O 1
ATOM 1621 N N . SER B 1 49 ? -9.375 4.945 -10.344 1 97.94 49 SER B N 1
ATOM 1622 C CA . SER B 1 49 ? -9.906 4.266 -11.523 1 97.94 49 SER B CA 1
ATOM 1623 C C . SER B 1 49 ? -8.961 4.391 -12.711 1 97.94 49 SER B C 1
ATOM 1625 O O . SER B 1 49 ? -8.867 3.477 -13.531 1 97.94 49 SER B O 1
ATOM 1627 N N . ASP B 1 50 ? -8.398 5.566 -12.883 1 97.81 50 ASP B N 1
ATOM 1628 C CA . ASP B 1 50 ? -7.48 5.777 -14 1 97.81 50 ASP B CA 1
ATOM 1629 C C . ASP B 1 50 ? -6.547 6.957 -13.727 1 97.81 50 ASP B C 1
ATOM 1631 O O . ASP B 1 50 ? -6.703 7.66 -12.727 1 97.81 50 ASP B O 1
ATOM 1635 N N . THR B 1 51 ? -5.664 7.109 -14.695 1 98.19 51 THR B N 1
ATOM 1636 C CA . THR B 1 51 ? -4.605 8.094 -14.5 1 98.19 51 THR B CA 1
ATOM 1637 C C . THR B 1 51 ? -5.18 9.508 -14.461 1 98.19 51 THR B C 1
ATOM 1639 O O . THR B 1 51 ? -4.711 10.352 -13.703 1 98.19 51 THR B O 1
ATOM 1642 N N . ASN B 1 52 ? -6.145 9.828 -15.281 1 98.5 52 ASN B N 1
ATOM 1643 C CA . ASN B 1 52 ? -6.742 11.156 -15.281 1 98.5 52 ASN B CA 1
ATOM 1644 C C . ASN B 1 52 ? -7.418 11.469 -13.945 1 98.5 52 ASN B C 1
ATOM 1646 O O . ASN B 1 52 ? -7.227 12.547 -13.383 1 98.5 52 ASN B O 1
ATOM 1650 N N . ALA B 1 53 ? -8.188 10.539 -13.516 1 98.5 53 ALA B N 1
ATOM 1651 C CA . ALA B 1 53 ? -8.82 10.695 -12.211 1 98.5 53 ALA B CA 1
ATOM 1652 C C . ALA B 1 53 ? -7.773 10.867 -11.109 1 98.5 53 ALA B C 1
ATOM 1654 O O . ALA B 1 53 ? -7.957 11.664 -10.188 1 98.5 53 ALA B O 1
ATOM 1655 N N . ALA B 1 54 ? -6.695 10.156 -11.18 1 98.69 54 ALA B N 1
ATOM 1656 C CA . ALA B 1 54 ? -5.617 10.234 -10.195 1 98.69 54 ALA B CA 1
ATOM 1657 C C . ALA B 1 54 ? -4.98 11.625 -10.195 1 98.69 54 ALA B C 1
ATOM 1659 O O . ALA B 1 54 ? -4.73 12.195 -9.133 1 98.69 54 ALA B O 1
ATOM 1660 N N . LYS B 1 55 ? -4.703 12.117 -11.344 1 98.75 55 LYS B N 1
ATOM 1661 C CA . LYS B 1 55 ? -4.113 13.453 -11.461 1 98.75 55 LYS B CA 1
ATOM 1662 C C . LYS B 1 55 ? -5.031 14.516 -10.867 1 98.75 55 LYS B C 1
ATOM 1664 O O . LYS B 1 55 ? -4.578 15.391 -10.125 1 98.75 55 LYS B O 1
ATOM 1669 N N . ASP B 1 56 ? -6.246 14.406 -11.203 1 98.75 56 ASP B N 1
ATOM 1670 C CA . ASP B 1 56 ? -7.211 15.367 -10.68 1 98.75 56 ASP B CA 1
ATOM 1671 C C . ASP B 1 56 ? -7.254 15.328 -9.156 1 98.75 56 ASP B C 1
ATOM 1673 O O . ASP B 1 56 ? -7.203 16.375 -8.5 1 98.75 56 ASP B O 1
ATOM 1677 N N . LEU B 1 57 ? -7.348 14.195 -8.633 1 98.75 57 LEU B N 1
ATOM 1678 C CA . LEU B 1 57 ? -7.398 14.039 -7.184 1 98.75 57 LEU B CA 1
ATOM 1679 C C . LEU B 1 57 ? -6.094 14.5 -6.543 1 98.75 57 LEU B C 1
ATOM 1681 O O . LEU B 1 57 ? -6.113 15.172 -5.508 1 98.75 57 LEU B O 1
ATOM 1685 N N . ALA B 1 58 ? -4.977 14.164 -7.156 1 98.81 58 ALA B N 1
ATOM 1686 C CA . ALA B 1 58 ? -3.67 14.562 -6.641 1 98.81 58 ALA B CA 1
ATOM 1687 C C . ALA B 1 58 ? -3.549 16.078 -6.578 1 98.81 58 ALA B C 1
ATOM 1689 O O . ALA B 1 58 ? -3.07 16.641 -5.582 1 98.81 58 ALA B O 1
ATOM 1690 N N . ARG B 1 59 ? -3.949 16.719 -7.586 1 98.81 59 ARG B N 1
ATOM 1691 C CA . ARG B 1 59 ? -3.908 18.172 -7.617 1 98.81 59 ARG B CA 1
ATOM 1692 C C . ARG B 1 59 ? -4.719 18.766 -6.473 1 98.81 59 ARG B C 1
ATOM 1694 O O . ARG B 1 59 ? -4.262 19.703 -5.801 1 98.81 59 ARG B O 1
ATOM 1701 N N . LYS B 1 60 ? -5.883 18.234 -6.273 1 98.56 60 LYS B N 1
ATOM 1702 C CA . LYS B 1 60 ? -6.742 18.734 -5.207 1 98.56 60 LYS B CA 1
ATOM 1703 C C . LYS B 1 60 ? -6.098 18.531 -3.838 1 98.56 60 LYS B C 1
ATOM 1705 O O . LYS B 1 60 ? -6.098 19.438 -3.004 1 98.56 60 LYS B O 1
ATOM 1710 N N . ILE B 1 61 ? -5.531 17.422 -3.582 1 98.44 61 ILE B N 1
ATOM 1711 C CA . ILE B 1 61 ? -4.945 17.031 -2.307 1 98.44 61 ILE B CA 1
ATOM 1712 C C . ILE B 1 61 ? -3.76 17.938 -1.98 1 98.44 61 ILE B C 1
ATOM 1714 O O . ILE B 1 61 ? -3.631 18.406 -0.853 1 98.44 61 ILE B O 1
ATOM 1718 N N . VAL B 1 62 ? -2.928 18.188 -2.951 1 98.56 62 VAL B N 1
ATOM 1719 C CA . VAL B 1 62 ? -1.726 18.984 -2.734 1 98.56 62 VAL B CA 1
ATOM 1720 C C . VAL B 1 62 ? -2.105 20.453 -2.58 1 98.56 62 VAL B C 1
ATOM 1722 O O . VAL B 1 62 ? -1.569 21.156 -1.716 1 98.56 62 VAL B O 1
ATOM 1725 N N . LYS B 1 63 ? -3.059 20.891 -3.348 1 98 63 LYS B N 1
ATOM 1726 C CA . LYS B 1 63 ? -3.484 22.281 -3.301 1 98 63 LYS B CA 1
ATOM 1727 C C . LYS B 1 63 ? -4.117 22.625 -1.954 1 98 63 LYS B C 1
ATOM 1729 O O . LYS B 1 63 ? -3.971 23.734 -1.457 1 98 63 LYS B O 1
ATOM 1734 N N . THR B 1 64 ? -4.801 21.672 -1.396 1 97.38 64 THR B N 1
ATOM 1735 C CA . THR B 1 64 ? -5.469 21.906 -0.119 1 97.38 64 THR B CA 1
ATOM 1736 C C . THR B 1 64 ? -4.523 21.609 1.044 1 97.38 64 THR B C 1
ATOM 1738 O O . THR B 1 64 ? -4.945 21.578 2.201 1 97.38 64 THR B O 1
ATOM 1741 N N . LYS B 1 65 ? -3.248 21.234 0.78 1 97.75 65 LYS B N 1
ATOM 1742 C CA . LYS B 1 65 ? -2.172 21.047 1.746 1 97.75 65 LYS B CA 1
ATOM 1743 C C . LYS B 1 65 ? -2.447 19.828 2.639 1 97.75 65 LYS B C 1
ATOM 1745 O O . LYS B 1 65 ? -2.135 19.859 3.83 1 97.75 65 LYS B O 1
ATOM 1750 N N . LEU B 1 66 ? -3.137 18.906 2.07 1 98.31 66 LEU B N 1
ATOM 1751 C CA . LEU B 1 66 ? -3.385 17.656 2.801 1 98.31 66 LEU B CA 1
ATOM 1752 C C . LEU B 1 66 ? -2.234 16.672 2.605 1 98.31 66 LEU B C 1
ATOM 1754 O O . LEU B 1 66 ? -2.047 15.773 3.418 1 98.31 66 LEU B O 1
ATOM 1758 N N . ALA B 1 67 ? -1.519 16.859 1.547 1 98.75 67 ALA B N 1
ATOM 1759 C CA . ALA B 1 67 ? -0.294 16.109 1.277 1 98.75 67 ALA B CA 1
ATOM 1760 C C . ALA B 1 67 ? 0.771 17 0.652 1 98.75 67 ALA B C 1
ATOM 1762 O O . ALA B 1 67 ? 0.45 18 -0 1 98.75 67 ALA B O 1
ATOM 1763 N N . ALA B 1 68 ? 2.035 16.594 0.854 1 98.62 68 ALA B N 1
ATOM 1764 C CA . ALA B 1 68 ? 3.152 17.359 0.31 1 98.62 68 ALA B CA 1
ATOM 1765 C C . ALA B 1 68 ? 3.428 16.984 -1.141 1 98.62 68 ALA B C 1
ATOM 1767 O O . ALA B 1 68 ? 3.791 17.828 -1.958 1 98.62 68 ALA B O 1
ATOM 1768 N N . CYS B 1 69 ? 3.291 15.742 -1.445 1 98.44 69 CYS B N 1
ATOM 1769 C CA . CYS B 1 69 ? 3.664 15.188 -2.74 1 98.44 69 CYS B CA 1
ATOM 1770 C C . CYS B 1 69 ? 2.863 13.922 -3.043 1 98.44 69 CYS B C 1
ATOM 1772 O O . CYS B 1 69 ? 2.611 13.117 -2.15 1 98.44 69 CYS B O 1
ATOM 1774 N N . VAL B 1 70 ? 2.506 13.789 -4.348 1 98.88 70 VAL B N 1
ATOM 1775 C CA . VAL B 1 70 ? 1.863 12.57 -4.832 1 98.88 70 VAL B CA 1
ATOM 1776 C C . VAL B 1 70 ? 2.59 12.055 -6.074 1 98.88 70 VAL B C 1
ATOM 1778 O O . VAL B 1 70 ? 2.713 12.781 -7.066 1 98.88 70 VAL B O 1
ATOM 1781 N N . ASN B 1 71 ? 3.133 10.812 -5.996 1 98.5 71 ASN B N 1
ATOM 1782 C CA . ASN B 1 71 ? 3.559 10.078 -7.184 1 98.5 71 ASN B CA 1
ATOM 1783 C C . ASN B 1 71 ? 2.428 9.219 -7.75 1 98.5 71 ASN B C 1
ATOM 1785 O O . ASN B 1 71 ? 1.652 8.633 -7 1 98.5 71 ASN B O 1
ATOM 1789 N N . ILE B 1 72 ? 2.383 9.195 -9.141 1 98.69 72 ILE B N 1
ATOM 1790 C CA . ILE B 1 72 ? 1.338 8.391 -9.758 1 98.69 72 ILE B CA 1
ATOM 1791 C C . ILE B 1 72 ? 1.97 7.309 -10.633 1 98.69 72 ILE B C 1
ATOM 1793 O O . ILE B 1 72 ? 2.729 7.613 -11.555 1 98.69 72 ILE B O 1
ATOM 1797 N N . VAL B 1 73 ? 1.779 6.008 -10.266 1 98.12 73 VAL B N 1
ATOM 1798 C CA . VAL B 1 73 ? 2 4.887 -11.18 1 98.12 73 VAL B CA 1
ATOM 1799 C C . VAL B 1 73 ? 0.796 4.734 -12.109 1 98.12 73 VAL B C 1
ATOM 1801 O O . VAL B 1 73 ? -0.288 4.344 -11.664 1 98.12 73 VAL B O 1
ATOM 1804 N N . PRO B 1 74 ? 1.008 4.965 -13.336 1 97.5 74 PRO B N 1
ATOM 1805 C CA . PRO B 1 74 ? -0.149 5.16 -14.219 1 97.5 74 PRO B CA 1
ATOM 1806 C C . PRO B 1 74 ? -1.018 3.91 -14.336 1 97.5 74 PRO B C 1
ATOM 1808 O O . PRO B 1 74 ? -2.236 4.012 -14.5 1 97.5 74 PRO B O 1
ATOM 1811 N N . THR B 1 75 ? -0.304 2.74 -14.375 1 96.88 75 THR B N 1
ATOM 1812 C CA . THR B 1 75 ? -1.104 1.531 -14.531 1 96.88 75 THR B CA 1
ATOM 1813 C C . THR B 1 75 ? -0.636 0.445 -13.562 1 96.88 75 THR B C 1
ATOM 1815 O O . THR B 1 75 ? 0.556 0.138 -13.5 1 96.88 75 THR B O 1
ATOM 1818 N N . VAL B 1 76 ? -1.63 -0.068 -12.844 1 97.88 76 VAL B N 1
ATOM 1819 C CA . VAL B 1 76 ? -1.488 -1.292 -12.062 1 97.88 76 VAL B CA 1
ATOM 1820 C C . VAL B 1 76 ? -2.686 -2.205 -12.312 1 97.88 76 VAL B C 1
ATOM 1822 O O . VAL B 1 76 ? -3.771 -1.735 -12.664 1 97.88 76 VAL B O 1
ATOM 1825 N N . THR B 1 77 ? -2.393 -3.463 -12.18 1 98.5 77 THR B N 1
ATOM 1826 C CA . THR B 1 77 ? -3.498 -4.414 -12.211 1 98.5 77 THR B CA 1
ATOM 1827 C C . THR B 1 77 ? -3.904 -4.824 -10.797 1 98.5 77 THR B C 1
ATOM 1829 O O . THR B 1 77 ? -3.062 -5.254 -10.008 1 98.5 77 THR B O 1
ATOM 1832 N N . SER B 1 78 ? -5.148 -4.645 -10.477 1 98.12 78 SER B N 1
ATOM 1833 C CA . SER B 1 78 ? -5.68 -5.047 -9.18 1 98.12 78 SER B CA 1
ATOM 1834 C C . SER B 1 78 ? -6.461 -6.352 -9.281 1 98.12 78 SER B C 1
ATOM 1836 O O . SER B 1 78 ? -7.324 -6.496 -10.148 1 98.12 78 SER B O 1
ATOM 1838 N N . ILE B 1 79 ? -6.125 -7.289 -8.406 1 98.56 79 ILE B N 1
ATOM 1839 C CA . ILE B 1 79 ? -6.793 -8.586 -8.359 1 98.56 79 ILE B CA 1
ATOM 1840 C C . ILE B 1 79 ? -7.348 -8.836 -6.961 1 98.56 79 ILE B C 1
ATOM 1842 O O . ILE B 1 79 ? -6.609 -8.766 -5.977 1 98.56 79 ILE B O 1
ATOM 1846 N N . TYR B 1 80 ? -8.594 -9.156 -6.879 1 97.25 80 TYR B N 1
ATOM 1847 C CA . TYR B 1 80 ? -9.297 -9.406 -5.621 1 97.25 80 TYR B CA 1
ATOM 1848 C C . TYR B 1 80 ? -10.602 -10.148 -5.859 1 97.25 80 TYR B C 1
ATOM 1850 O O . TYR B 1 80 ? -11.031 -10.305 -7.004 1 97.25 80 TYR B O 1
ATOM 1858 N N . VAL B 1 81 ? -11.266 -10.625 -4.816 1 95.19 81 VAL B N 1
ATOM 1859 C CA . VAL B 1 81 ? -12.586 -11.25 -4.887 1 95.19 81 VAL B CA 1
ATOM 1860 C C . VAL B 1 81 ? -13.648 -10.273 -4.383 1 95.19 81 VAL B C 1
ATOM 1862 O O . VAL B 1 81 ? -13.508 -9.703 -3.303 1 95.19 81 VAL B O 1
ATOM 1865 N N . TRP B 1 82 ? -14.562 -10.016 -5.23 1 90.38 82 TRP B N 1
ATOM 1866 C CA . TRP B 1 82 ? -15.688 -9.141 -4.918 1 90.38 82 TRP B CA 1
ATOM 1867 C C . TRP B 1 82 ? -17.016 -9.836 -5.207 1 90.38 82 TRP B C 1
ATOM 1869 O O . TRP B 1 82 ? -17.281 -10.234 -6.344 1 90.38 82 TRP B O 1
ATOM 1879 N N . GLN B 1 83 ? -17.875 -9.945 -4.09 1 89 83 GLN B N 1
ATOM 1880 C CA . GLN B 1 83 ? -19.141 -10.672 -4.207 1 89 83 GLN B CA 1
ATOM 1881 C C . GLN B 1 83 ? -18.906 -12.078 -4.754 1 89 83 GLN B C 1
ATOM 1883 O O . GLN B 1 83 ? -19.578 -12.492 -5.703 1 89 83 GLN B O 1
ATOM 1888 N N . ASN B 1 84 ? -17.859 -12.672 -4.434 1 90.88 84 ASN B N 1
ATOM 1889 C CA . ASN B 1 84 ? -17.5 -14.062 -4.68 1 90.88 84 ASN B CA 1
ATOM 1890 C C . ASN B 1 84 ? -16.969 -14.258 -6.098 1 90.88 84 ASN B C 1
ATOM 1892 O O . ASN B 1 84 ? -16.922 -15.391 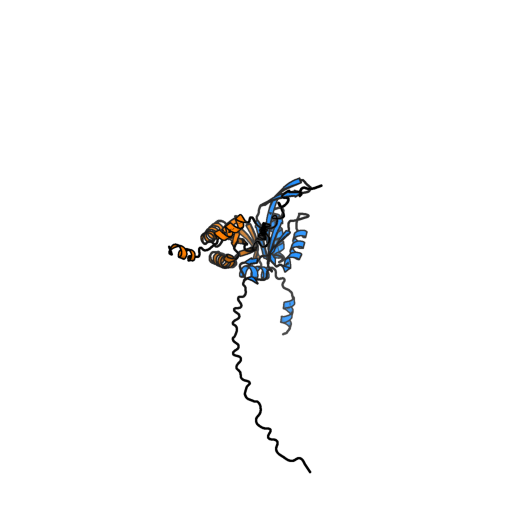-6.59 1 90.88 84 ASN B O 1
ATOM 1896 N N . GLU B 1 85 ? -16.703 -13.242 -6.719 1 95.25 85 GLU B N 1
ATOM 1897 C CA . GLU B 1 85 ? -16.125 -13.32 -8.055 1 95.25 85 GLU B CA 1
ATOM 1898 C C . GLU B 1 85 ? -14.727 -12.688 -8.086 1 95.25 85 GLU B C 1
ATOM 1900 O O . GLU B 1 85 ? -14.508 -11.641 -7.477 1 95.25 85 GLU B O 1
ATOM 1905 N N . LEU B 1 86 ? -13.914 -13.422 -8.859 1 96.56 86 LEU B N 1
ATOM 1906 C CA . LEU B 1 86 ? -12.578 -12.867 -9.062 1 96.56 86 LEU B CA 1
ATOM 1907 C C . LEU B 1 86 ? -12.625 -11.641 -9.961 1 96.56 86 LEU B C 1
ATOM 1909 O O . LEU B 1 86 ? -13.141 -11.703 -11.078 1 96.56 86 LEU B O 1
ATOM 1913 N N . GLU B 1 87 ? -12.133 -10.516 -9.422 1 96.38 87 GLU B N 1
ATOM 1914 C CA . GLU B 1 87 ? -12.086 -9.258 -10.164 1 96.38 87 GLU B CA 1
ATOM 1915 C C . GLU B 1 87 ? -10.656 -8.898 -10.562 1 96.38 87 GLU B C 1
ATOM 1917 O O . GLU B 1 87 ? -9.727 -9.086 -9.773 1 96.38 87 GLU B O 1
ATOM 1922 N N . GLU B 1 88 ? -10.531 -8.531 -11.82 1 96.88 88 GLU B N 1
ATOM 1923 C CA . GLU B 1 88 ? -9.281 -7.98 -12.344 1 96.88 88 GLU B CA 1
ATOM 1924 C C . GLU B 1 88 ? -9.516 -6.66 -13.062 1 96.88 88 GLU B C 1
ATOM 1926 O O . GLU B 1 88 ? -10.312 -6.59 -13.992 1 96.88 88 GLU B O 1
ATOM 1931 N N . SER B 1 89 ? -8.836 -5.625 -12.578 1 96.69 89 SER B N 1
ATOM 1932 C CA . SER B 1 89 ? -9.047 -4.32 -13.195 1 96.69 89 SER B CA 1
ATOM 1933 C C . SER B 1 89 ? -7.762 -3.506 -13.234 1 96.69 89 SER B C 1
ATOM 1935 O O . SER B 1 89 ? -6.922 -3.625 -12.336 1 96.69 89 SER B O 1
ATOM 1937 N N . ASP B 1 90 ? -7.641 -2.725 -14.305 1 97.5 90 ASP B N 1
ATOM 1938 C CA . ASP B 1 90 ? -6.562 -1.742 -14.367 1 97.5 90 ASP B CA 1
ATOM 1939 C C . ASP B 1 90 ? -6.922 -0.48 -13.586 1 97.5 90 ASP B C 1
ATOM 1941 O O . ASP B 1 90 ? -8.055 0.003 -13.664 1 97.5 90 ASP B O 1
ATOM 1945 N N . GLU B 1 91 ? -5.906 -0.03 -12.797 1 98.12 91 GLU B N 1
ATOM 1946 C CA . GLU B 1 91 ? -6.039 1.172 -11.984 1 98.12 91 GLU B CA 1
ATOM 1947 C C . GLU B 1 91 ? -4.762 2.006 -12.016 1 98.12 91 GLU B C 1
ATOM 1949 O O . GLU B 1 91 ? -3.742 1.568 -12.555 1 98.12 91 GLU B O 1
ATOM 1954 N N . ALA B 1 92 ? -4.879 3.268 -11.562 1 98.69 92 ALA B N 1
ATOM 1955 C CA . ALA B 1 92 ? -3.691 4.047 -11.219 1 98.69 92 ALA B CA 1
ATOM 1956 C C . ALA B 1 92 ? -3.4 3.967 -9.719 1 98.69 92 ALA B C 1
ATOM 1958 O O . ALA B 1 92 ? -4.32 3.869 -8.906 1 98.69 92 ALA B O 1
ATOM 1959 N N . LEU B 1 93 ? -2.146 3.945 -9.391 1 98.75 93 LEU B N 1
ATOM 1960 C CA . LEU B 1 93 ? -1.727 3.908 -7.992 1 98.75 93 LEU B CA 1
ATOM 1961 C C . LEU B 1 93 ? -1.085 5.23 -7.582 1 98.75 93 LEU B C 1
ATOM 1963 O O . LEU B 1 93 ? -0.1 5.66 -8.188 1 98.75 93 LEU B O 1
ATOM 1967 N N . MET B 1 94 ? -1.688 5.867 -6.566 1 98.88 94 MET B N 1
ATOM 1968 C CA . MET B 1 94 ? -1.107 7.07 -5.984 1 98.88 94 MET B CA 1
ATOM 1969 C C . MET B 1 94 ? -0.25 6.73 -4.77 1 98.88 94 MET B C 1
ATOM 1971 O O . MET B 1 94 ? -0.689 6 -3.881 1 98.88 94 MET B O 1
ATOM 1975 N N . ILE B 1 95 ? 0.95 7.188 -4.75 1 98.88 95 ILE B N 1
ATOM 1976 C CA . ILE B 1 95 ? 1.836 7.117 -3.594 1 98.88 95 ILE B CA 1
ATOM 1977 C C . ILE B 1 95 ? 1.958 8.5 -2.951 1 98.88 95 ILE B C 1
ATOM 1979 O O . ILE B 1 95 ? 2.576 9.398 -3.52 1 98.88 95 ILE B O 1
ATOM 1983 N N . ILE B 1 96 ? 1.458 8.633 -1.745 1 98.81 96 ILE B N 1
ATOM 1984 C CA . ILE B 1 96 ? 1.231 9.93 -1.122 1 98.81 96 ILE B CA 1
ATOM 1985 C C . ILE B 1 96 ? 2.184 10.109 0.058 1 98.81 96 ILE B C 1
ATOM 1987 O O . ILE B 1 96 ? 2.326 9.219 0.891 1 98.81 96 ILE B O 1
ATOM 1991 N N . LYS B 1 97 ? 2.857 11.188 0.17 1 98.69 97 LYS B N 1
ATOM 1992 C CA . LYS B 1 97 ? 3.682 11.539 1.322 1 98.69 97 LYS B CA 1
ATOM 1993 C C . LYS B 1 97 ? 3.061 12.68 2.115 1 98.69 97 LYS B C 1
ATOM 1995 O O . LYS B 1 97 ? 2.729 13.727 1.551 1 98.69 97 LYS B O 1
ATOM 2000 N N . THR B 1 98 ? 2.857 12.484 3.389 1 98.12 98 THR B N 1
ATOM 2001 C CA . THR B 1 98 ? 2.213 13.492 4.219 1 98.12 98 THR B CA 1
ATOM 2002 C C . THR B 1 98 ? 2.619 13.336 5.68 1 98.12 98 THR B C 1
ATOM 2004 O O . THR B 1 98 ? 3.609 12.664 5.984 1 98.12 98 THR B O 1
ATOM 2007 N N . HIS B 1 99 ? 2.021 14.156 6.473 1 96.62 99 HIS B N 1
ATOM 2008 C CA . HIS B 1 99 ? 2.23 14.172 7.914 1 96.62 99 HIS B CA 1
ATOM 2009 C C . HIS B 1 99 ? 1.094 13.469 8.648 1 96.62 99 HIS B C 1
ATOM 2011 O O . HIS B 1 99 ? -0.063 13.547 8.227 1 96.62 99 HIS B O 1
ATOM 2017 N N . ARG B 1 100 ? 1.425 12.852 9.758 1 95.88 100 ARG B N 1
ATOM 2018 C CA . ARG B 1 100 ? 0.452 12.062 10.508 1 95.88 100 ARG B CA 1
ATOM 2019 C C . ARG B 1 100 ? -0.756 12.914 10.891 1 95.88 100 ARG B C 1
ATOM 2021 O O . ARG B 1 100 ? -1.879 12.406 10.961 1 95.88 100 ARG B O 1
ATOM 2028 N N . ASP B 1 101 ? -0.579 14.211 11.062 1 95 101 ASP B N 1
ATOM 2029 C CA . ASP B 1 101 ? -1.638 15.094 11.539 1 95 101 ASP B CA 1
ATOM 2030 C C . ASP B 1 101 ? -2.672 15.352 10.445 1 95 101 ASP B C 1
ATOM 2032 O O . ASP B 1 101 ? -3.758 15.867 10.719 1 95 101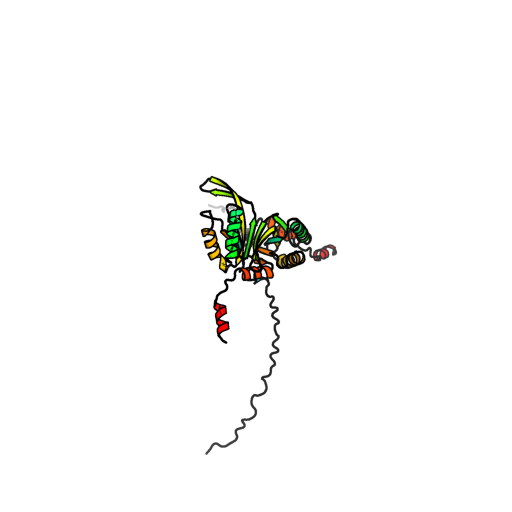 ASP B O 1
ATOM 2036 N N . ARG B 1 102 ? -2.385 14.969 9.25 1 97 102 ARG B N 1
ATOM 2037 C CA . ARG B 1 102 ? -3.295 15.25 8.141 1 97 102 ARG B CA 1
ATOM 2038 C C . ARG B 1 102 ? -4.078 14 7.746 1 97 102 ARG B C 1
ATOM 2040 O O . ARG B 1 102 ? -5 14.07 6.93 1 97 102 ARG B O 1
ATOM 2047 N N . ILE B 1 103 ? -3.824 12.914 8.312 1 97.25 103 ILE B N 1
ATOM 2048 C CA . ILE B 1 103 ? -4.27 11.609 7.828 1 97.25 103 ILE B CA 1
ATOM 2049 C C . ILE B 1 103 ? -5.797 11.555 7.848 1 97.25 103 ILE B C 1
ATOM 2051 O O . ILE B 1 103 ? -6.422 11.219 6.84 1 97.25 103 ILE B O 1
ATOM 2055 N N . ASP B 1 104 ? -6.402 11.875 8.969 1 96.94 104 ASP B N 1
ATOM 2056 C CA . ASP B 1 104 ? -7.852 11.75 9.078 1 96.94 104 ASP B CA 1
ATOM 2057 C C . ASP B 1 104 ? -8.555 12.641 8.047 1 96.94 104 ASP B C 1
ATOM 2059 O O . ASP B 1 104 ? -9.469 12.188 7.355 1 96.94 104 ASP B O 1
ATOM 2063 N N . GLN B 1 105 ? -8.125 13.852 7.98 1 97.94 105 GLN B N 1
ATOM 2064 C CA . GLN B 1 105 ? -8.711 14.773 7.012 1 97.94 105 GLN B CA 1
ATOM 2065 C C . GLN B 1 105 ? -8.484 14.289 5.586 1 97.94 105 GLN B C 1
ATOM 2067 O O . GLN B 1 105 ? -9.375 14.398 4.734 1 97.94 105 GLN B O 1
ATOM 2072 N N . LEU B 1 106 ? -7.312 13.836 5.34 1 98.44 106 LEU B N 1
ATOM 2073 C CA . LEU B 1 106 ? -6.961 13.336 4.012 1 98.44 106 LEU B CA 1
ATOM 2074 C C . LEU B 1 106 ? -7.84 12.156 3.625 1 98.44 106 LEU B C 1
ATOM 2076 O O . LEU B 1 106 ? -8.344 12.086 2.5 1 98.44 106 LEU B O 1
ATOM 2080 N N . ILE B 1 107 ? -8.062 11.195 4.523 1 98.38 107 ILE B N 1
ATOM 2081 C CA . ILE B 1 107 ? -8.914 10.039 4.266 1 98.38 107 ILE B CA 1
ATOM 2082 C C . ILE B 1 107 ? -10.32 10.5 3.916 1 98.38 107 ILE B C 1
ATOM 2084 O O . ILE B 1 107 ? -10.898 10.07 2.916 1 98.38 107 ILE B O 1
ATOM 2088 N N . GLU B 1 108 ? -10.875 11.398 4.691 1 98.31 108 GLU B N 1
ATOM 2089 C CA . GLU B 1 108 ? -12.219 11.906 4.445 1 98.31 108 GLU B CA 1
ATOM 2090 C C . GLU B 1 108 ? -12.297 12.633 3.105 1 98.31 108 GLU B C 1
ATOM 2092 O O . GLU B 1 108 ? -13.266 12.469 2.361 1 98.31 108 GLU B O 1
ATOM 2097 N N . PHE B 1 109 ? -11.297 13.43 2.865 1 98.69 109 PHE B N 1
ATOM 2098 C CA . PHE B 1 109 ? -11.266 14.18 1.616 1 98.69 109 PHE B CA 1
ATOM 2099 C C . PHE B 1 109 ? -11.25 13.234 0.419 1 98.69 109 PHE B C 1
ATOM 2101 O O . PHE B 1 109 ? -12 13.438 -0.542 1 98.69 109 PHE B O 1
ATOM 2108 N N . ILE B 1 110 ? -10.398 12.188 0.439 1 98.75 110 ILE B N 1
ATOM 2109 C CA . ILE B 1 110 ? -10.289 11.234 -0.664 1 98.75 110 ILE B CA 1
ATOM 2110 C C . ILE B 1 110 ? -11.609 10.484 -0.824 1 98.75 110 ILE B C 1
ATOM 2112 O O . ILE B 1 110 ? -12.109 10.32 -1.94 1 98.75 110 ILE B O 1
ATOM 2116 N N . LYS B 1 111 ? -12.188 10.062 0.25 1 98.25 111 LYS B N 1
ATOM 2117 C CA . LYS B 1 111 ? -13.469 9.367 0.178 1 98.25 111 LYS B CA 1
ATOM 2118 C C . LYS B 1 111 ? -14.523 10.227 -0.506 1 98.25 111 LYS B C 1
ATOM 2120 O O . LYS B 1 111 ? -15.305 9.734 -1.319 1 98.25 111 LYS B O 1
ATOM 2125 N N . ALA B 1 112 ? -14.555 11.469 -0.204 1 98.12 112 ALA B N 1
ATOM 2126 C CA . ALA B 1 112 ? -15.562 12.391 -0.729 1 98.12 112 ALA B CA 1
ATOM 2127 C C . ALA B 1 112 ? -15.328 12.672 -2.209 1 98.12 112 ALA B C 1
ATOM 2129 O O . ALA B 1 112 ? -16.234 13.125 -2.914 1 98.12 112 ALA B O 1
ATOM 2130 N N . ASN B 1 113 ? -14.141 12.484 -2.689 1 98.25 113 ASN B N 1
ATOM 2131 C CA . ASN B 1 113 ? -13.797 12.852 -4.059 1 98.25 113 ASN B CA 1
ATOM 2132 C C . ASN B 1 113 ? -13.445 11.625 -4.898 1 98.25 113 ASN B C 1
ATOM 2134 O O . ASN B 1 113 ? -12.844 11.75 -5.969 1 98.25 113 ASN B O 1
ATOM 2138 N N . HIS B 1 114 ? -13.742 10.469 -4.438 1 97.5 114 HIS B N 1
ATOM 2139 C CA . HIS B 1 114 ? -13.422 9.211 -5.102 1 97.5 114 HIS B CA 1
ATOM 2140 C C . HIS B 1 114 ? -14.672 8.562 -5.691 1 97.5 114 HIS B C 1
ATOM 2142 O O . HIS B 1 114 ? -15.766 8.711 -5.148 1 97.5 114 HIS B O 1
ATOM 2148 N N . SER B 1 115 ? -14.492 7.77 -6.738 1 96.12 115 SER B N 1
ATOM 2149 C CA . SER B 1 115 ? -15.641 7.176 -7.422 1 96.12 115 SER B CA 1
ATOM 2150 C C . SER B 1 115 ? -16.062 5.867 -6.766 1 96.12 115 SER B C 1
ATOM 2152 O O . SER B 1 115 ? -17.172 5.391 -6.973 1 96.12 115 SER B O 1
ATOM 2154 N N . TYR B 1 116 ? -15.156 5.184 -6.027 1 95 116 TYR B N 1
ATOM 2155 C CA . TYR B 1 116 ? -15.469 3.896 -5.414 1 95 116 TYR B CA 1
ATOM 2156 C C . TYR B 1 116 ? -16.188 4.086 -4.082 1 95 116 TYR B C 1
ATOM 2158 O O . TYR B 1 116 ? -15.891 5.027 -3.344 1 95 116 TYR B O 1
ATOM 2166 N N . THR B 1 117 ? -16.984 3.127 -3.744 1 93.94 117 THR B N 1
ATOM 2167 C CA . THR B 1 117 ? -17.672 3.137 -2.455 1 93.94 117 THR B CA 1
ATOM 2168 C C . THR B 1 117 ? -16.719 2.754 -1.331 1 93.94 117 THR B C 1
ATOM 2170 O O . THR B 1 117 ? -16.828 3.262 -0.213 1 93.94 117 THR B O 1
ATOM 2173 N N . VAL B 1 118 ? -15.773 1.826 -1.564 1 95.81 118 VAL B N 1
ATOM 2174 C CA . VAL B 1 118 ? -14.781 1.396 -0.583 1 95.81 118 VAL B CA 1
ATOM 2175 C C . VAL B 1 118 ? -13.383 1.511 -1.178 1 95.81 118 VAL B C 1
ATOM 2177 O O . VAL B 1 118 ? -12.719 0.499 -1.412 1 95.81 118 VAL B O 1
ATOM 2180 N N . PRO B 1 119 ? -12.914 2.717 -1.348 1 97.88 119 PRO B N 1
ATOM 2181 C CA . PRO B 1 119 ? -11.602 2.893 -1.976 1 97.88 119 PRO B CA 1
ATOM 2182 C C . PRO B 1 119 ? -10.453 2.418 -1.087 1 97.88 119 PRO B C 1
ATOM 2184 O O . PRO B 1 119 ? -10.516 2.568 0.136 1 97.88 119 PRO B O 1
ATOM 2187 N N . GLU B 1 120 ? -9.453 1.825 -1.691 1 98.06 120 GLU B N 1
ATOM 2188 C CA . GLU B 1 120 ? -8.188 1.537 -1.025 1 98.06 120 GLU B CA 1
ATOM 2189 C C . GLU B 1 120 ? -7.469 2.822 -0.635 1 98.06 120 GLU B C 1
ATOM 2191 O O . GLU B 1 120 ? -7 3.566 -1.501 1 98.06 120 GLU B O 1
ATOM 2196 N N . ILE B 1 121 ? -7.387 3.123 0.641 1 98.69 121 ILE B N 1
ATOM 2197 C CA . ILE B 1 121 ? -6.629 4.203 1.264 1 98.69 121 ILE B CA 1
ATOM 2198 C C . ILE B 1 121 ? -5.859 3.666 2.469 1 98.69 121 ILE B C 1
ATOM 2200 O O . ILE B 1 121 ? -6.445 3.42 3.525 1 98.69 121 ILE B O 1
ATOM 2204 N N . ILE B 1 122 ? -4.586 3.475 2.252 1 98.38 122 ILE B N 1
ATOM 2205 C CA . ILE B 1 122 ? -3.803 2.91 3.346 1 98.38 122 ILE B CA 1
ATOM 2206 C C . ILE B 1 122 ? -2.504 3.697 3.51 1 98.38 122 ILE B C 1
ATOM 2208 O O . ILE B 1 122 ? -1.957 4.215 2.533 1 98.38 122 ILE B O 1
ATOM 2212 N N . PHE B 1 123 ? -1.99 3.801 4.762 1 98 123 PHE B N 1
ATOM 2213 C CA . PHE B 1 123 ? -0.765 4.52 5.086 1 98 123 PHE B CA 1
ATOM 2214 C C . PHE B 1 123 ? 0.163 3.66 5.934 1 98 123 PHE B C 1
ATOM 2216 O O . PHE B 1 123 ? -0.295 2.904 6.793 1 98 123 PHE B O 1
ATOM 2223 N N . THR B 1 124 ? 1.423 3.803 5.68 1 97.62 124 THR B N 1
ATOM 2224 C CA . THR B 1 124 ? 2.488 3.244 6.504 1 97.62 124 THR B CA 1
ATOM 2225 C C . THR B 1 124 ? 3.412 4.348 7.016 1 97.62 124 THR B C 1
ATOM 2227 O O . THR B 1 124 ? 3.451 5.441 6.453 1 97.62 124 THR B O 1
ATOM 2230 N N . THR B 1 125 ? 4.098 4.055 8.109 1 96.38 125 THR B N 1
ATOM 2231 C CA . THR B 1 125 ? 4.977 5.039 8.727 1 96.38 125 THR B CA 1
ATOM 2232 C C . THR B 1 125 ? 6.293 5.145 7.957 1 96.38 125 THR B C 1
ATOM 2234 O O . THR B 1 125 ? 6.863 4.129 7.555 1 96.38 125 THR B O 1
ATOM 2237 N N . ILE B 1 126 ? 6.664 6.332 7.734 1 95.38 126 ILE B N 1
ATOM 2238 C CA . ILE B 1 126 ? 8.039 6.574 7.309 1 95.38 126 ILE B CA 1
ATOM 2239 C C . ILE B 1 126 ? 8.961 6.605 8.523 1 95.38 126 ILE B C 1
ATOM 2241 O O . ILE B 1 126 ? 8.891 7.527 9.344 1 95.38 126 ILE B O 1
ATOM 2245 N N . GLN B 1 127 ? 9.844 5.703 8.586 1 92.81 127 GLN B N 1
ATOM 2246 C CA . GLN B 1 127 ? 10.641 5.527 9.797 1 92.81 127 GLN B CA 1
ATOM 2247 C C . GLN B 1 127 ? 11.898 6.379 9.758 1 92.81 127 GLN B C 1
ATOM 2249 O O . GLN B 1 127 ? 12.344 6.895 10.781 1 92.81 127 GLN B O 1
ATOM 2254 N N . ASN B 1 128 ? 12.578 6.457 8.633 1 92.75 128 ASN B N 1
ATOM 2255 C CA . ASN B 1 128 ? 13.789 7.234 8.406 1 92.75 128 ASN B CA 1
ATOM 2256 C C . ASN B 1 128 ? 13.781 7.906 7.035 1 92.75 128 ASN B C 1
ATOM 2258 O O . ASN B 1 128 ? 13.023 7.504 6.148 1 92.75 128 ASN B O 1
ATOM 2262 N N . GLY B 1 129 ? 14.516 8.992 6.93 1 94.25 129 GLY B N 1
ATOM 2263 C CA . GLY B 1 129 ? 14.609 9.719 5.672 1 94.25 129 GLY B CA 1
ATOM 2264 C C . GLY B 1 129 ? 15.539 10.914 5.738 1 94.25 129 GLY B C 1
ATOM 2265 O O . GLY B 1 129 ? 16.125 11.195 6.789 1 94.25 129 GLY B O 1
ATOM 2266 N N . ASN B 1 130 ? 15.773 11.445 4.527 1 95.06 130 ASN B N 1
ATOM 2267 C CA . ASN B 1 130 ? 16.484 12.719 4.469 1 95.06 130 ASN B CA 1
ATOM 2268 C C . ASN B 1 130 ? 15.812 13.781 5.34 1 95.06 130 ASN B C 1
ATOM 2270 O O . ASN B 1 130 ? 14.672 14.18 5.074 1 95.06 130 ASN B O 1
ATOM 2274 N N . PRO B 1 131 ? 16.484 14.188 6.348 1 93.44 131 PRO B N 1
ATOM 2275 C CA . PRO B 1 131 ? 15.859 15.133 7.281 1 93.44 131 PRO B CA 1
ATOM 2276 C C . PRO B 1 131 ? 15.328 16.391 6.59 1 93.44 131 PRO B C 1
ATOM 2278 O O . PRO B 1 131 ? 14.266 16.891 6.949 1 93.44 131 PRO B O 1
ATOM 2281 N N . ASP B 1 132 ? 16 16.812 5.578 1 93.69 132 ASP B N 1
ATOM 2282 C CA . ASP B 1 132 ? 15.555 18.016 4.867 1 93.69 132 ASP B CA 1
ATOM 2283 C C . ASP B 1 132 ? 14.258 17.75 4.113 1 93.69 132 ASP B C 1
ATOM 2285 O O . ASP B 1 132 ? 13.375 18.609 4.074 1 93.69 132 ASP B O 1
ATOM 2289 N N . TYR B 1 133 ? 14.148 16.594 3.568 1 95.62 133 TYR B N 1
ATOM 2290 C CA . TYR B 1 133 ? 12.93 16.219 2.863 1 95.62 133 TYR B CA 1
ATOM 2291 C C . TYR B 1 133 ? 11.766 16.062 3.834 1 95.62 133 TYR B C 1
ATOM 2293 O O . TYR B 1 133 ? 10.656 16.516 3.562 1 95.62 133 TYR B O 1
ATOM 2301 N N . LEU B 1 134 ? 12.023 15.445 4.898 1 95.5 134 LEU B N 1
ATOM 2302 C CA . LEU B 1 134 ? 10.977 15.242 5.898 1 95.5 134 LEU B CA 1
ATOM 2303 C C . LEU B 1 134 ? 10.492 16.578 6.457 1 95.5 134 LEU B C 1
ATOM 2305 O O . LEU B 1 134 ? 9.281 16.781 6.602 1 95.5 134 LEU B O 1
ATOM 2309 N N . LYS B 1 135 ? 11.328 17.422 6.723 1 93.88 135 LYS B N 1
ATOM 2310 C CA . LYS B 1 135 ? 10.953 18.766 7.16 1 93.88 135 LYS B CA 1
ATOM 2311 C C . LYS B 1 135 ? 10.117 19.469 6.098 1 93.88 135 LYS B C 1
ATOM 2313 O O . LYS B 1 135 ? 9.148 20.172 6.422 1 93.88 135 LYS B O 1
ATOM 2318 N N . TRP B 1 136 ? 10.57 19.344 4.832 1 96.62 136 TRP B N 1
ATOM 2319 C CA . TRP B 1 136 ? 9.82 19.938 3.734 1 96.62 136 TRP B CA 1
ATOM 2320 C C . TRP B 1 136 ? 8.391 19.406 3.705 1 96.62 136 TRP B C 1
ATOM 2322 O O . TRP B 1 136 ? 7.453 20.172 3.438 1 96.62 136 TRP B O 1
ATOM 2332 N N . ILE B 1 137 ? 8.188 18.141 3.93 1 97.12 137 ILE B N 1
ATOM 2333 C CA . ILE B 1 137 ? 6.84 17.594 4.012 1 97.12 137 ILE B CA 1
ATOM 2334 C C . ILE B 1 137 ? 6.035 18.344 5.066 1 97.12 137 ILE B C 1
ATOM 2336 O O . ILE B 1 137 ? 4.914 18.781 4.805 1 97.12 137 ILE B O 1
ATOM 2340 N N . SER B 1 138 ? 6.547 18.5 6.254 1 95.44 138 SER B N 1
ATOM 2341 C CA . SER B 1 138 ? 5.871 19.203 7.332 1 95.44 138 SER B CA 1
ATOM 2342 C C . SER B 1 138 ? 5.504 20.625 6.914 1 95.44 138 SER B C 1
ATOM 2344 O O . SER B 1 138 ? 4.371 21.078 7.125 1 95.44 138 SER B O 1
ATOM 2346 N N . ASP B 1 139 ? 6.379 21.281 6.305 1 96.06 139 ASP B N 1
ATOM 2347 C CA . ASP B 1 139 ? 6.172 22.672 5.902 1 96.06 139 ASP B CA 1
ATOM 2348 C C . ASP B 1 139 ? 5.105 22.766 4.816 1 96.06 139 ASP B C 1
ATOM 2350 O O . ASP B 1 139 ? 4.359 23.75 4.762 1 96.06 139 ASP B O 1
ATOM 2354 N N . SER B 1 140 ? 5.074 21.797 3.971 1 97.38 140 SER B N 1
ATOM 2355 C CA . SER B 1 140 ? 4.172 21.797 2.826 1 97.38 140 SER B CA 1
ATOM 2356 C C . SER B 1 140 ? 2.725 21.609 3.264 1 97.38 140 SER B C 1
ATOM 2358 O O . SER B 1 140 ? 1.797 22 2.551 1 97.38 140 SER B O 1
ATOM 2360 N N . VAL B 1 141 ? 2.531 20.969 4.473 1 97.38 141 VAL B N 1
ATOM 2361 C CA . VAL B 1 141 ? 1.161 20.641 4.855 1 97.38 141 VAL B CA 1
ATOM 2362 C C . VAL B 1 141 ? 0.751 21.484 6.066 1 97.38 141 VAL B C 1
ATOM 2364 O O . VAL B 1 141 ? -0.252 21.188 6.719 1 97.38 141 VAL B O 1
ATOM 2367 N N . LYS B 1 142 ? 1.521 22.391 6.449 1 88.75 142 LYS B N 1
ATOM 2368 C CA . LYS B 1 142 ? 1.194 23.297 7.551 1 88.75 142 LYS B CA 1
ATOM 2369 C C . LYS B 1 142 ? 0.1 24.281 7.145 1 88.75 142 LYS B C 1
ATOM 2371 O O . LYS B 1 142 ? 0.1 24.797 6.023 1 88.75 142 LYS B O 1
ATOM 2376 N N . THR B 1 143 ? -0.929 24.25 8.008 1 75.31 143 THR B N 1
ATOM 2377 C CA . THR B 1 143 ? -1.938 25.281 7.785 1 75.31 143 THR B CA 1
ATOM 2378 C C . THR B 1 143 ? -1.522 26.594 8.438 1 75.31 143 THR B C 1
ATOM 2380 O O . THR B 1 143 ? -0.864 26.594 9.484 1 75.31 143 THR B O 1
ATOM 2383 N N . ILE B 1 144 ? -1.215 27.625 7.699 1 59.34 144 ILE B N 1
ATOM 2384 C CA . ILE B 1 144 ? -0.867 28.922 8.242 1 59.34 144 ILE B CA 1
ATOM 2385 C C . ILE B 1 144 ? -1.901 29.344 9.289 1 59.34 144 ILE B C 1
ATOM 2387 O O . ILE B 1 144 ? -3.104 29.344 9.016 1 59.34 144 ILE B O 1
ATOM 2391 N N . SER B 1 145 ? -1.845 28.906 10.453 1 54.78 145 SER B N 1
ATOM 2392 C CA . SER B 1 145 ? -2.707 29.562 11.43 1 54.78 145 SER B CA 1
ATOM 2393 C C . SER B 1 145 ? -2.596 31.078 11.336 1 54.78 145 SER B C 1
ATOM 2395 O O . SER B 1 145 ? -1.515 31.609 11.078 1 54.78 145 SER B O 1
ATOM 2397 N N . ASN B 1 146 ? -3.6 31.734 10.867 1 48.38 146 ASN B N 1
ATOM 2398 C CA . ASN B 1 146 ? -3.668 33.188 10.914 1 48.38 146 ASN B CA 1
ATOM 2399 C C . ASN B 1 146 ? -3.047 33.75 12.195 1 48.38 146 ASN B C 1
ATOM 2401 O O . ASN B 1 146 ? -3.135 34.938 12.469 1 48.38 146 ASN B O 1
ATOM 2405 N N . ASP B 1 147 ? -2.82 33.031 13.172 1 45.41 147 ASP B N 1
ATOM 2406 C CA . ASP B 1 147 ? -2.43 33.781 14.344 1 45.41 147 ASP B CA 1
ATOM 2407 C C . ASP B 1 147 ? -1.078 34.469 14.125 1 45.41 147 ASP B C 1
ATOM 2409 O O . ASP B 1 147 ? -0.555 35.125 15.031 1 45.41 147 ASP B O 1
ATOM 2413 N N . ASP B 1 148 ? -0.365 34.188 13.18 1 44.75 148 ASP B N 1
ATOM 2414 C CA . ASP B 1 148 ? 0.875 34.938 13.055 1 44.75 148 ASP B CA 1
ATOM 2415 C C . ASP B 1 148 ? 0.602 36.375 12.594 1 44.75 148 ASP B C 1
ATOM 2417 O O . ASP B 1 148 ? 1.534 37.156 12.352 1 44.75 148 ASP B O 1
ATOM 2421 N N . ASN B 1 149 ? -0.569 36.594 12.109 1 43.69 149 ASN B N 1
ATOM 2422 C CA . ASN B 1 149 ? -0.804 38 11.766 1 43.69 149 ASN B CA 1
ATOM 2423 C C . ASN B 1 149 ? -0.802 38.906 13.008 1 43.69 149 ASN B C 1
ATOM 2425 O O . ASN B 1 149 ? -0.983 40.094 12.898 1 43.69 149 ASN B O 1
ATOM 2429 N N . ASP B 1 150 ? -1.062 38.281 14.18 1 41.41 150 ASP B N 1
ATOM 2430 C CA . ASP B 1 150 ? -1.233 39.281 15.211 1 41.41 150 ASP B CA 1
ATOM 2431 C C . ASP B 1 150 ? 0.089 39.969 15.523 1 41.41 150 ASP B C 1
ATOM 2433 O O . ASP B 1 150 ? 0.125 40.938 16.297 1 41.41 150 ASP B O 1
ATOM 2437 N N . ASP B 1 151 ? 1.22 39.344 15.219 1 43 151 ASP B N 1
ATOM 2438 C CA . ASP B 1 151 ? 2.34 40.094 15.797 1 43 151 ASP B CA 1
ATOM 2439 C C . ASP B 1 151 ? 2.668 41.312 14.961 1 43 151 ASP B C 1
ATOM 2441 O O . ASP B 1 151 ? 3.578 42.094 15.297 1 43 151 ASP B O 1
ATOM 2445 N N . GLN B 1 152 ? 2.252 41.281 13.656 1 41.75 152 GLN B N 1
ATOM 2446 C CA . GLN B 1 152 ? 2.777 42.438 12.922 1 41.75 152 GLN B CA 1
ATOM 2447 C C . GLN B 1 152 ? 2.012 43.719 13.266 1 41.75 152 GLN B C 1
ATOM 2449 O O . GLN B 1 152 ? 2.395 44.812 12.852 1 41.75 152 GLN B O 1
ATOM 2454 N N . ASN B 1 153 ? 0.747 43.469 13.68 1 40.81 153 ASN B N 1
ATOM 2455 C CA . ASN B 1 153 ? 0.049 44.75 13.805 1 40.81 153 ASN B CA 1
ATOM 2456 C C . ASN B 1 153 ? 0.453 45.5 15.078 1 40.81 153 ASN B C 1
ATOM 2458 O O . ASN B 1 153 ? -0.182 46.469 15.461 1 40.81 153 ASN B O 1
ATOM 2462 N N . LYS B 1 154 ? 1.227 44.75 15.977 1 42.38 154 LYS B N 1
ATOM 2463 C CA . LYS B 1 154 ? 1.42 45.562 17.172 1 42.38 154 LYS B CA 1
ATOM 2464 C C . LYS B 1 154 ? 2.574 46.531 17 1 42.38 154 LYS B C 1
ATOM 2466 O O . LYS B 1 154 ? 2.951 47.25 17.938 1 42.38 154 LYS B O 1
ATOM 2471 N N . ASN B 1 155 ? 3.332 46.625 15.898 1 31.91 155 ASN B N 1
ATOM 2472 C CA . ASN B 1 155 ? 4.223 47.781 15.93 1 31.91 155 ASN B CA 1
ATOM 2473 C C . ASN B 1 155 ? 3.494 49.062 15.531 1 31.91 155 ASN B C 1
ATOM 2475 O O . ASN B 1 155 ? 2.646 49.062 14.641 1 31.91 155 ASN B O 1
#

Secondary structure (DSSP, 8-state):
------------S-GGGG---------------GGGS-TTEEEEEEEESSHHHHHHHHHHHHHTTS-SEEEEEEEEEEEEEETTEEEEEEEEEEEEEEEGGGHHHHHHHHHHT-SSSS--EEEEE--EE-HHHHHHHHHHT----GGGGTTGGG-/-------------GGGTT---------------SS---TTEEEEEEEESSHHHHHHHHHHHHHTTS-SEEEEEEEEEEEEEETTEEEEEEEEEEEEEEEGGGHHHHHHHHHHT-SSSS--EEEEEE----HHHHHHHHHHT----GGGGTTTTT-

Foldseek 3Di:
DDDDDDCPPDDDDPPDPPPPPPPPPPPPPCVVVLQPPPLFKKKKKWKAQFDVLVVVLQVVCLVQLLFVDKDKDGWDWDWDADPNDTDIGIIIIIITMATNVSQVVSVVSCCVSGPDVDTGIDMDTDRDDDPVVNVSRVVSNDDPPVPVVVVVPPD/DDDDDDDDPPPDDVPPDPPPPPPPPPPPPCVVVPQPPPLFKKKKKWKAQFDVLVVVLQVVCLVQLLFVDKDKDGWDWDWDADPRDIDIHIIIIIITMATNVSQVVSVVSCCVSGPDVDTDIDIDTDRDDDPVVVVSRVVSNDDPPVPVVVVVVVD

Solvent-accessible surface area (backbone atoms only — not comparable to full-atom values): 18184 Å² total; per-residue (Å²): 140,89,78,74,89,85,82,84,71,71,89,73,80,72,71,77,66,66,72,74,72,73,68,71,71,68,71,65,72,68,64,68,52,78,72,64,54,70,72,44,34,30,41,28,46,32,58,34,76,30,47,69,61,40,52,54,49,45,50,52,38,32,72,69,27,43,23,28,36,30,38,30,37,54,76,42,80,48,75,48,76,55,95,87,35,86,42,77,44,70,23,11,38,37,41,34,35,30,43,59,90,30,46,70,62,38,52,54,53,48,60,73,73,46,92,54,92,78,62,55,77,46,72,47,60,32,66,46,57,35,65,68,32,54,51,47,32,52,63,47,37,55,72,80,63,73,68,71,61,60,69,68,65,73,110,139,78,90,83,92,75,83,84,75,71,81,65,78,70,76,65,70,74,74,68,80,71,67,68,68,67,67,65,68,66,61,63,64,76,74,72,51,69,70,40,33,30,41,28,49,32,58,34,76,30,48,67,59,41,51,55,50,44,52,52,38,42,73,70,27,43,23,48,48,72,46,75,46,60,61,24,42,35,38,29,65,56,96,87,33,84,41,76,45,70,24,11,39,37,43,34,36,30,41,58,90,30,46,69,61,39,49,52,51,48,58,74,74,46,90,55,92,67,48,54,40,37,25,27,69,40,74,78,72,60,65,68,57,55,51,48,32,51,62,47,38,54,73,80,63,70,70,67,59,60,67,66,68,69,111

pLDDT: mean 76.78, std 29.57, range [20.31, 98.94]

Nearest PDB structures (foldseek):
  2zfh-assembly1_A  TM=9.875E-01  e=3.759E-13  Homo sapiens
  4e98-assembly1_B  TM=9.797E-01  e=1.603E-12  Cryptosporidium parvum Iowa II
  4iyq-assembly1_C  TM=9.553E-01  e=2.041E-12  Ehrlichia chaffeensis str. Arkansas
  4y6i-assembly1_B  TM=9.865E-01  e=7.713E-12  Escherichia coli K-12
  3opk-assembly1_A  TM=9.711E-01  e=5.053E-12  Salmonella enterica subsp. enterica serovar Typhimurium str. LT2

InterPro domains:
  IPR004323 Divalent ion tolerance protein, CutA [PF03091] (45-139)
  IPR004323 Divalent ion tolerance protein, CutA [PTHR23419] (25-142)
  IPR011322 Nitrogen regulatory PII-like, alpha/beta [SSF54913] (40-142)
  IPR015867 Nitrogen regulatory protein PII/ATP phosphoribosyltransferase, C-terminal [G3DSA:3.30.70.120] (22-143)

Radius of gyration: 34.96 Å; Cα contacts (8 Å, |Δi|>4): 463; chains: 2; bounding box: 118×75×110 Å